Protein AF-A0A3N5XSD8-F1 (afdb_monomer)

pLDDT: mean 72.01, std 26.71, range [22.02, 98.44]

Nearest PDB structures (foldseek):
  6xzn-assembly2_B  TM=8.468E-01  e=3.684E-10  Arabidopsis thaliana
  3kci-assembly1_A  TM=8.465E-01  e=1.498E-09  Homo sapiens
  7q40-assembly1_A  TM=7.999E-01  e=1.772E-09  Homo sapiens
  4l1m-assembly2_B  TM=8.956E-01  e=7.191E-08  Homo sapiens
  4l1m-assembly3_C  TM=8.492E-01  e=3.468E-08  Homo sapiens

Radius of gyration: 21.9 Å; Cα contacts (8 Å, |Δi|>4): 484; chains: 1; bounding box: 54×58×69 Å

Secondary structure (DSSP, 8-state):
--------SS----EE-SS------S--------TT---EEEEE-TTS-EEEEE--TTSTT-SSS---EEEEEEPTT--SEEEEEEEEETTEEEEEEEETTS-EEEEEE-TTSTT-SS--S--TTSTTSEEEEEEEPTT--SEEEEEE-SSEEEEEETTS-EEEEEE-TTSTT-SSS--SEE-S---B--------S---------------PPPPPP---

Mean predicted aligned error: 14.09 Å

Structure (mmCIF, N/CA/C/O backbone):
data_AF-A0A3N5XSD8-F1
#
_entry.id   AF-A0A3N5XSD8-F1
#
loop_
_atom_site.group_PDB
_atom_site.id
_atom_site.type_symbol
_atom_site.label_atom_id
_atom_site.label_alt_id
_atom_site.label_comp_id
_atom_site.label_asym_id
_atom_site.label_entity_id
_atom_site.label_seq_id
_atom_site.pdbx_PDB_ins_code
_atom_site.Cartn_x
_atom_site.Cartn_y
_atom_site.Cartn_z
_atom_site.occupancy
_atom_site.B_iso_or_equiv
_atom_site.auth_seq_id
_atom_site.auth_comp_id
_atom_site.auth_asym_id
_atom_site.auth_atom_id
_atom_site.pdbx_PDB_model_num
ATOM 1 N N . MET A 1 1 ? -6.976 -17.976 -26.844 1.00 32.28 1 MET A N 1
ATOM 2 C CA . MET A 1 1 ? -7.550 -16.612 -26.861 1.00 32.28 1 MET A CA 1
ATOM 3 C C . MET A 1 1 ? -8.685 -16.577 -25.853 1.00 32.28 1 MET A C 1
ATOM 5 O O . MET A 1 1 ? -9.737 -17.135 -26.130 1.00 32.28 1 MET A O 1
ATOM 9 N N . ALA A 1 2 ? -8.460 -16.031 -24.659 1.00 29.33 2 ALA A N 1
ATOM 10 C CA . ALA A 1 2 ? -9.518 -15.914 -23.658 1.00 29.33 2 ALA A CA 1
ATOM 11 C C . ALA A 1 2 ? -10.215 -14.560 -23.841 1.00 29.33 2 ALA A C 1
ATOM 13 O O . ALA A 1 2 ? -9.616 -13.507 -23.631 1.00 29.33 2 ALA A O 1
ATOM 14 N N . ALA A 1 3 ? -11.456 -14.607 -24.321 1.00 26.12 3 ALA A N 1
ATOM 15 C CA . ALA A 1 3 ? -12.315 -13.448 -24.498 1.00 26.12 3 ALA A CA 1
ATOM 16 C C . ALA A 1 3 ? -12.951 -13.053 -23.157 1.00 26.12 3 ALA A C 1
ATOM 18 O O . ALA A 1 3 ? -13.527 -13.888 -22.461 1.00 26.12 3 ALA A O 1
ATOM 19 N N . TRP A 1 4 ? -12.875 -11.768 -22.820 1.00 25.36 4 TRP A N 1
ATOM 20 C CA . TRP A 1 4 ? -13.511 -11.182 -21.644 1.00 25.36 4 TRP A CA 1
ATOM 21 C C . TRP A 1 4 ? -14.977 -10.875 -21.970 1.00 25.36 4 TRP A C 1
ATOM 23 O O . TRP A 1 4 ? -15.256 -10.013 -22.803 1.00 25.36 4 TRP A O 1
ATOM 33 N N . LYS A 1 5 ? -15.926 -11.582 -21.342 1.00 22.02 5 LYS A N 1
ATOM 34 C CA . LYS A 1 5 ? -17.353 -11.230 -21.418 1.00 22.02 5 LYS A CA 1
ATOM 35 C C . LYS A 1 5 ? -17.721 -10.233 -20.310 1.00 22.02 5 LYS A C 1
ATOM 37 O O . LYS A 1 5 ? -17.272 -10.406 -19.177 1.00 22.02 5 LYS A O 1
ATOM 42 N N . PRO A 1 6 ? -18.554 -9.217 -20.599 1.00 23.80 6 PRO A N 1
ATOM 43 C CA . PRO A 1 6 ? -19.016 -8.276 -19.592 1.00 23.80 6 PRO A CA 1
ATOM 44 C C . PRO A 1 6 ? -20.119 -8.929 -18.754 1.00 23.80 6 PRO A C 1
ATOM 46 O O . PRO A 1 6 ? -21.115 -9.404 -19.296 1.00 23.80 6 PRO A O 1
ATOM 49 N N . VAL A 1 7 ? -19.957 -8.930 -17.431 1.00 26.33 7 VAL A N 1
ATOM 50 C CA . VAL A 1 7 ? -21.047 -9.240 -16.501 1.00 26.33 7 VAL A CA 1
ATOM 51 C C . VAL A 1 7 ? -21.569 -7.920 -15.955 1.00 26.33 7 VAL A C 1
ATOM 53 O O . VAL A 1 7 ? -20.908 -7.231 -15.180 1.00 26.33 7 VAL A O 1
ATOM 56 N N . THR A 1 8 ? -22.759 -7.551 -16.412 1.00 30.58 8 THR A N 1
ATOM 57 C CA . THR A 1 8 ? -23.601 -6.518 -15.819 1.00 30.58 8 THR A CA 1
ATOM 58 C C . THR A 1 8 ? -24.074 -7.006 -14.453 1.00 30.58 8 THR A C 1
ATOM 60 O O . THR A 1 8 ? -24.884 -7.926 -14.402 1.00 30.58 8 THR A O 1
ATOM 63 N N . HIS A 1 9 ? -23.506 -6.452 -13.381 1.00 23.53 9 HIS A N 1
ATOM 64 C CA . HIS A 1 9 ? -24.165 -5.901 -12.184 1.00 23.53 9 HIS A CA 1
ATOM 65 C C . HIS A 1 9 ? -23.083 -5.622 -11.119 1.00 23.53 9 HIS A C 1
ATOM 67 O O . HIS A 1 9 ? -22.353 -6.517 -10.711 1.00 23.53 9 HIS A O 1
ATOM 73 N N . GLY A 1 10 ? -22.961 -4.338 -10.760 1.00 29.48 10 GLY A N 1
ATOM 74 C CA . GLY A 1 10 ? -22.313 -3.765 -9.572 1.00 29.48 10 GLY A CA 1
ATOM 75 C C . GLY A 1 10 ? -21.035 -4.400 -9.015 1.00 29.48 10 GLY A C 1
ATOM 76 O O . GLY A 1 10 ? -21.128 -5.206 -8.101 1.00 29.48 10 GLY A O 1
ATOM 77 N N . THR A 1 11 ? -19.857 -3.959 -9.479 1.00 25.05 11 THR A N 1
ATOM 78 C CA . THR A 1 11 ? -18.698 -3.505 -8.659 1.00 25.05 11 THR A CA 1
ATOM 79 C C . THR A 1 11 ? -17.496 -3.240 -9.576 1.00 25.05 11 THR A C 1
ATOM 81 O O . THR A 1 11 ? -17.090 -4.096 -10.362 1.00 25.05 11 THR A O 1
ATOM 84 N N . GLU A 1 12 ? -16.992 -2.006 -9.537 1.00 27.92 12 GLU A N 1
ATOM 85 C CA . GLU A 1 12 ? -15.945 -1.467 -10.413 1.00 27.92 12 GLU A CA 1
ATOM 86 C C . GLU A 1 12 ? -14.552 -2.055 -10.129 1.00 27.92 12 GLU A C 1
ATOM 88 O O . GLU A 1 12 ? -14.200 -2.335 -8.985 1.00 27.92 12 GLU A O 1
ATOM 93 N N . LEU A 1 13 ? -13.733 -2.168 -11.181 1.00 26.08 13 LEU A N 1
ATOM 94 C CA . LEU A 1 13 ? -12.276 -2.273 -11.075 1.00 26.08 13 LEU A CA 1
ATOM 95 C C . LEU A 1 13 ? -11.755 -0.970 -10.447 1.00 26.08 13 LEU A C 1
ATOM 97 O O . LEU A 1 13 ? -11.859 0.084 -11.073 1.00 26.08 13 LEU A O 1
ATOM 101 N N . ARG A 1 14 ? -11.213 -1.021 -9.227 1.00 36.12 14 ARG A N 1
ATOM 102 C CA . ARG A 1 14 ? -10.538 0.129 -8.611 1.00 36.12 14 ARG A CA 1
ATOM 103 C C . ARG A 1 14 ? -9.054 0.066 -8.965 1.00 36.12 14 ARG A C 1
ATOM 105 O O . ARG A 1 14 ? -8.327 -0.754 -8.419 1.00 36.12 14 ARG A O 1
ATOM 112 N N . ALA A 1 15 ? -8.644 0.888 -9.927 1.00 33.25 15 ALA A N 1
ATOM 113 C CA . ALA A 1 15 ? -7.244 1.224 -10.151 1.00 33.25 15 ALA A CA 1
ATOM 114 C C . ALA A 1 15 ? -6.977 2.547 -9.428 1.00 33.25 15 ALA A C 1
ATOM 116 O O . ALA A 1 15 ? -7.666 3.533 -9.698 1.00 33.25 15 ALA A O 1
ATOM 117 N N . THR A 1 16 ? -6.022 2.569 -8.505 1.00 40.09 16 THR A N 1
ATOM 118 C CA . THR A 1 16 ? -5.543 3.805 -7.885 1.00 40.09 16 THR A CA 1
ATOM 119 C C . THR A 1 16 ? -4.253 4.230 -8.583 1.00 40.09 16 THR A C 1
ATOM 121 O O . THR A 1 16 ? -3.213 3.592 -8.469 1.00 40.09 16 THR A O 1
ATOM 124 N N . SER A 1 17 ? -4.340 5.304 -9.367 1.00 32.03 17 SER A N 1
ATOM 125 C CA . SER A 1 17 ? -3.226 6.217 -9.626 1.00 32.03 17 SER A CA 1
ATOM 126 C C . SER A 1 17 ? -3.818 7.613 -9.827 1.00 32.03 17 SER A C 1
ATOM 128 O O . SER A 1 17 ? -4.742 7.813 -10.624 1.00 32.03 17 SER A O 1
ATOM 130 N N . TRP A 1 18 ? -3.374 8.592 -9.036 1.00 32.06 18 TRP A N 1
ATOM 131 C CA . TRP A 1 18 ? -3.892 9.954 -9.144 1.00 32.06 18 TRP A CA 1
ATOM 132 C C . TRP A 1 18 ? -3.140 10.719 -10.237 1.00 32.06 18 TRP A C 1
ATOM 134 O O . TRP A 1 18 ? -2.099 11.319 -10.012 1.00 32.06 18 TRP A O 1
ATOM 144 N N . SER A 1 19 ? -3.687 10.693 -11.449 1.00 28.45 19 SER A N 1
ATOM 145 C CA . SER A 1 19 ? -3.818 11.863 -12.332 1.00 28.45 19 SER A CA 1
ATOM 146 C C . SER A 1 19 ? -4.767 11.515 -13.485 1.00 28.45 19 SER A C 1
ATOM 148 O O . SER A 1 19 ? -4.382 11.044 -14.547 1.00 28.45 19 SER A O 1
ATOM 150 N N . SER A 1 20 ? -6.061 11.744 -13.241 1.00 29.28 20 SER A N 1
ATOM 151 C CA . SER A 1 20 ? -7.142 11.831 -14.237 1.00 29.28 20 SER A CA 1
ATOM 152 C C . SER A 1 20 ? -7.225 10.725 -15.308 1.00 29.28 20 SER A C 1
ATOM 154 O O . SER A 1 20 ? -6.673 10.854 -16.398 1.00 29.28 20 SER A O 1
ATOM 156 N N . LEU A 1 21 ? -8.082 9.720 -15.099 1.00 27.27 21 LEU A N 1
ATOM 157 C CA . LEU A 1 21 ? -8.574 8.875 -16.194 1.00 27.27 21 LEU A CA 1
ATOM 158 C C . LEU A 1 21 ? -10.080 9.066 -16.391 1.00 27.27 21 LEU A C 1
ATOM 160 O O . LEU A 1 21 ? -10.927 8.445 -15.750 1.00 27.27 21 LEU A O 1
ATOM 164 N N . ARG A 1 22 ? -10.411 9.944 -17.348 1.00 29.58 22 ARG A N 1
ATOM 165 C CA . ARG A 1 22 ? -11.686 9.892 -18.070 1.00 29.58 22 ARG A CA 1
ATOM 166 C C . ARG A 1 22 ? -11.775 8.534 -18.769 1.00 29.58 22 ARG A C 1
ATOM 168 O O . ARG A 1 22 ? -10.843 8.127 -19.455 1.00 29.58 22 ARG A O 1
ATOM 175 N N . LYS A 1 23 ? -12.924 7.870 -18.609 1.00 33.44 23 LYS A N 1
ATOM 176 C CA . LYS A 1 23 ? -13.306 6.612 -19.267 1.00 33.44 23 LYS A CA 1
ATOM 177 C C . LYS A 1 23 ? -12.863 6.581 -20.735 1.00 33.44 23 LYS A C 1
ATOM 179 O O . LYS A 1 23 ? -13.442 7.285 -21.559 1.00 33.44 23 LYS A O 1
ATOM 184 N N . SER A 1 24 ? -11.950 5.684 -21.088 1.00 29.66 24 SER A N 1
ATOM 185 C CA . SER A 1 24 ? -11.837 5.198 -22.461 1.00 29.66 24 SER A CA 1
ATOM 186 C C . SER A 1 24 ? -11.747 3.673 -22.455 1.00 29.66 24 SER A C 1
ATOM 188 O O . SER A 1 24 ? -10.911 3.049 -21.808 1.00 29.66 24 SER A O 1
ATOM 190 N N . ARG A 1 25 ? -12.713 3.053 -23.138 1.00 37.91 25 ARG A N 1
ATOM 191 C CA . ARG A 1 25 ? -12.698 1.632 -23.479 1.00 37.91 25 ARG A CA 1
ATOM 192 C C . ARG A 1 25 ? -11.668 1.458 -24.592 1.00 37.91 25 ARG A C 1
ATOM 194 O O . ARG A 1 25 ? -11.935 1.837 -25.726 1.00 37.91 25 ARG A O 1
ATOM 201 N N . GLY A 1 26 ? -10.503 0.917 -24.268 1.00 33.22 26 GLY A N 1
ATOM 202 C CA . GLY A 1 26 ? -9.438 0.663 -25.235 1.00 33.22 26 GLY A CA 1
ATOM 203 C C . GLY A 1 26 ? -8.125 0.373 -24.523 1.00 33.22 26 GLY A C 1
ATOM 204 O O . GLY A 1 26 ? -7.908 0.852 -23.416 1.00 33.22 26 GLY A O 1
ATOM 205 N N . ARG A 1 27 ? -7.283 -0.462 -25.138 1.00 37.41 27 ARG A N 1
ATOM 206 C CA . ARG A 1 27 ? -5.947 -0.849 -24.658 1.00 37.41 27 ARG A CA 1
ATOM 207 C C . ARG A 1 27 ? -5.203 0.369 -24.090 1.00 37.41 27 ARG A C 1
ATOM 209 O O . ARG A 1 27 ? -5.027 1.351 -24.807 1.00 37.41 27 ARG A O 1
ATOM 216 N N . LEU A 1 28 ? -4.791 0.290 -22.821 1.00 41.81 28 LEU A N 1
ATOM 217 C CA . LEU A 1 28 ? -4.066 1.368 -22.144 1.00 41.81 28 LEU A CA 1
ATOM 218 C C . LEU A 1 28 ? -2.773 1.687 -22.923 1.00 41.81 28 LEU A C 1
ATOM 220 O O . LEU A 1 28 ? -2.053 0.749 -23.286 1.00 41.81 28 LEU A O 1
ATOM 224 N N . PRO A 1 29 ? -2.488 2.966 -23.232 1.00 32.50 29 PRO A N 1
ATOM 225 C CA . PRO A 1 29 ? -1.258 3.344 -23.917 1.00 32.50 29 PRO A CA 1
ATOM 226 C C . PRO A 1 29 ? -0.034 3.080 -23.023 1.00 32.50 29 PRO A C 1
ATOM 228 O O . PRO A 1 29 ? -0.159 3.084 -21.797 1.00 32.50 29 PRO A O 1
ATOM 231 N N . PRO A 1 30 ? 1.159 2.856 -23.605 1.00 38.56 30 PRO A N 1
ATOM 232 C CA . PRO A 1 30 ? 2.388 2.769 -22.827 1.00 38.56 30 PRO A CA 1
ATOM 233 C C . PRO A 1 30 ? 2.653 4.118 -22.146 1.00 38.56 30 PRO A C 1
ATOM 235 O O . PRO A 1 30 ? 2.880 5.126 -22.817 1.00 38.56 30 PRO A O 1
ATOM 238 N N . PHE A 1 31 ? 2.609 4.140 -20.815 1.00 48.97 31 PHE A N 1
ATOM 239 C CA . PHE A 1 31 ? 2.965 5.312 -20.021 1.00 48.97 31 PHE A CA 1
ATOM 240 C C . PHE A 1 31 ? 4.487 5.506 -20.064 1.00 48.97 31 PHE A C 1
ATOM 242 O O . PHE A 1 31 ? 5.243 4.647 -19.612 1.00 48.97 31 PHE A O 1
ATOM 249 N N . ARG A 1 32 ? 4.947 6.626 -20.635 1.00 38.66 32 ARG A N 1
ATOM 250 C CA . ARG A 1 32 ? 6.322 7.106 -20.448 1.00 38.66 32 ARG A CA 1
ATOM 251 C C . ARG A 1 32 ? 6.349 7.916 -19.155 1.00 38.66 32 ARG A C 1
ATOM 253 O O . ARG A 1 32 ? 5.693 8.949 -19.093 1.00 38.66 32 ARG A O 1
ATOM 260 N N . HIS A 1 33 ? 7.080 7.442 -18.151 1.00 48.62 33 HIS A N 1
ATOM 261 C CA . HIS A 1 33 ? 7.328 8.206 -16.931 1.00 48.62 33 HIS A CA 1
ATOM 262 C C . HIS A 1 33 ? 8.598 9.043 -17.048 1.00 48.62 33 HIS A C 1
ATOM 264 O O . HIS A 1 33 ? 9.596 8.578 -17.603 1.00 48.62 33 HIS A O 1
ATOM 270 N N . ASP A 1 34 ? 8.540 10.262 -16.505 1.00 41.25 34 ASP A N 1
ATOM 271 C CA . ASP A 1 34 ? 9.725 11.061 -16.209 1.00 41.25 34 ASP A CA 1
ATOM 272 C C . ASP A 1 34 ? 10.577 10.337 -15.151 1.00 41.25 34 ASP A C 1
ATOM 274 O O . ASP A 1 34 ? 10.030 9.814 -14.170 1.00 41.25 34 ASP A O 1
ATOM 278 N N . PRO A 1 35 ? 11.908 10.290 -15.320 1.00 37.72 35 PRO A N 1
ATOM 279 C CA . PRO A 1 35 ? 12.814 9.719 -14.335 1.00 37.72 35 PRO A CA 1
ATOM 280 C C . PRO A 1 35 ? 12.789 10.589 -13.070 1.00 37.72 35 PRO A C 1
ATOM 282 O O . PRO A 1 35 ? 13.449 11.619 -13.002 1.00 37.72 35 PRO A O 1
ATOM 285 N N . GLY A 1 36 ? 11.979 10.202 -12.083 1.00 48.53 36 GLY A N 1
ATOM 286 C CA . GLY A 1 36 ? 11.858 10.923 -10.811 1.00 48.53 36 GLY A CA 1
ATOM 287 C C . GLY A 1 36 ? 10.507 10.805 -10.105 1.00 48.53 36 GLY A C 1
ATOM 288 O O . GLY A 1 36 ? 10.394 11.249 -8.972 1.00 48.53 36 GLY A O 1
ATOM 289 N N . GLN A 1 37 ? 9.483 10.211 -10.724 1.00 59.31 37 GLN A N 1
ATOM 290 C CA . GLN A 1 37 ? 8.220 9.914 -10.039 1.00 59.31 37 GLN A CA 1
ATOM 291 C C . GLN A 1 37 ? 8.061 8.406 -9.861 1.00 59.31 37 GLN A C 1
ATOM 293 O O . GLN A 1 37 ? 8.100 7.664 -10.846 1.00 59.31 37 GLN A O 1
ATOM 298 N N . SER A 1 38 ? 7.845 7.945 -8.623 1.00 70.06 38 SER A N 1
ATOM 299 C CA . SER A 1 38 ? 7.333 6.593 -8.417 1.00 70.06 38 SER A CA 1
ATOM 300 C C . SER A 1 38 ? 5.903 6.527 -8.923 1.00 70.06 38 SER A C 1
ATOM 302 O O . SER A 1 38 ? 4.956 6.997 -8.295 1.00 70.06 38 SER A O 1
ATOM 304 N N . ALA A 1 39 ? 5.772 5.961 -10.110 1.00 84.12 39 ALA A N 1
ATOM 305 C CA . ALA A 1 39 ? 4.500 5.772 -10.751 1.00 84.12 39 ALA A CA 1
ATOM 306 C C . ALA A 1 39 ? 4.316 4.294 -11.062 1.00 84.12 39 ALA A C 1
ATOM 308 O O . ALA A 1 39 ? 4.805 3.741 -12.052 1.00 84.12 39 ALA A O 1
ATOM 309 N N . HIS A 1 40 ? 3.612 3.659 -10.143 1.00 91.12 40 HIS A N 1
ATOM 310 C CA . HIS A 1 40 ? 3.187 2.280 -10.210 1.00 91.12 40 HIS A CA 1
ATOM 311 C C . HIS A 1 40 ? 1.668 2.232 -10.087 1.00 91.12 40 HIS A C 1
ATOM 313 O O . HIS A 1 40 ? 1.008 3.219 -9.765 1.00 91.12 40 HIS A O 1
ATOM 319 N N . ASN A 1 41 ? 1.108 1.081 -10.414 1.00 93.88 41 ASN A N 1
ATOM 320 C CA . ASN A 1 41 ? -0.320 0.847 -10.398 1.00 93.88 41 ASN A CA 1
ATOM 321 C C . ASN A 1 41 ? -0.580 -0.468 -9.686 1.00 93.88 41 ASN A C 1
ATOM 323 O O . ASN A 1 41 ? 0.197 -1.416 -9.830 1.00 93.88 41 ASN A O 1
ATOM 327 N N . LEU A 1 42 ? -1.714 -0.528 -9.000 1.00 95.44 42 LEU A N 1
ATOM 328 C CA . LEU A 1 42 ? -2.240 -1.736 -8.388 1.00 95.44 42 LEU A CA 1
ATOM 329 C C . LEU A 1 42 ? -3.627 -2.047 -8.958 1.00 95.44 42 LEU A C 1
ATOM 331 O O . LEU A 1 42 ? -4.404 -1.149 -9.292 1.00 95.44 42 LEU A O 1
ATOM 335 N N . ALA A 1 43 ? -3.955 -3.332 -9.045 1.00 96.19 43 ALA A N 1
ATOM 336 C CA . ALA A 1 43 ? -5.301 -3.803 -9.333 1.00 96.19 43 ALA A CA 1
ATOM 337 C C . ALA A 1 43 ? -5.659 -4.989 -8.441 1.00 96.19 43 ALA A C 1
ATOM 339 O O . ALA A 1 43 ? -4.932 -5.982 -8.386 1.00 96.19 43 ALA A O 1
ATOM 340 N N . LEU A 1 44 ? -6.821 -4.902 -7.797 1.00 96.44 44 LEU A N 1
ATOM 341 C CA . LEU A 1 44 ? -7.376 -5.981 -6.995 1.00 96.44 44 LEU A CA 1
ATOM 342 C C . LEU A 1 44 ? -8.248 -6.890 -7.862 1.00 96.44 44 LEU A C 1
ATOM 344 O O . LEU A 1 44 ? -9.196 -6.443 -8.516 1.00 96.44 44 LEU A O 1
ATOM 348 N N . ARG A 1 45 ? -7.932 -8.182 -7.864 1.00 95.25 45 ARG A N 1
ATOM 349 C CA . ARG A 1 45 ? -8.734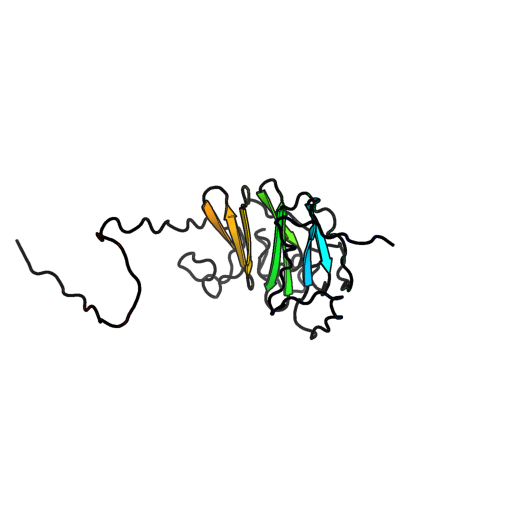 -9.215 -8.517 1.00 95.25 45 ARG A CA 1
ATOM 350 C C . ARG A 1 45 ? -9.837 -9.710 -7.584 1.00 95.25 45 ARG A C 1
ATOM 352 O O . ARG A 1 45 ? -9.717 -9.675 -6.365 1.00 95.25 45 ARG A O 1
ATOM 359 N N . ARG A 1 46 ? -10.908 -10.249 -8.176 1.00 93.38 46 ARG A N 1
ATOM 360 C CA . ARG A 1 46 ? -12.049 -10.820 -7.433 1.00 93.38 46 ARG A CA 1
ATOM 361 C C . ARG A 1 46 ? -11.694 -12.032 -6.573 1.00 93.38 46 ARG A C 1
ATOM 363 O O . ARG A 1 46 ? -12.437 -12.342 -5.657 1.00 93.38 46 ARG A O 1
ATOM 370 N N . ASP A 1 47 ? -10.603 -12.720 -6.889 1.00 94.38 47 ASP A N 1
ATOM 371 C CA . ASP A 1 47 ? -10.084 -13.851 -6.116 1.00 94.38 47 ASP A CA 1
ATOM 372 C C . ASP A 1 47 ? -9.149 -13.412 -4.975 1.00 94.38 47 ASP A C 1
ATOM 374 O O . ASP A 1 47 ? -8.441 -14.242 -4.415 1.00 94.38 47 ASP A O 1
ATOM 378 N N . GLY A 1 48 ? -9.123 -12.116 -4.639 1.00 95.25 48 GLY A N 1
ATOM 379 C CA . GLY A 1 48 ? -8.341 -11.581 -3.523 1.00 95.25 48 GLY A CA 1
ATOM 380 C C . GLY A 1 48 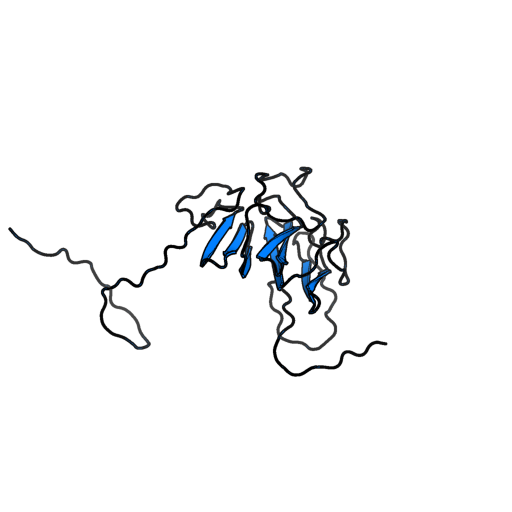? -6.845 -11.441 -3.810 1.00 95.25 48 GLY A C 1
ATOM 381 O O . GLY A 1 48 ? -6.071 -11.216 -2.884 1.00 95.25 48 GLY A O 1
ATOM 382 N N . ARG A 1 49 ? -6.418 -11.577 -5.071 1.00 97.88 49 ARG A N 1
ATOM 383 C CA . ARG A 1 49 ? -5.022 -11.379 -5.494 1.00 97.88 49 ARG A CA 1
ATOM 384 C C . ARG A 1 49 ? -4.776 -9.964 -5.996 1.00 97.88 49 ARG A C 1
ATOM 386 O O . ARG A 1 49 ? -5.654 -9.355 -6.610 1.00 97.88 49 ARG A O 1
ATOM 393 N N . VAL A 1 50 ? -3.553 -9.473 -5.817 1.00 97.94 50 VAL A N 1
ATOM 394 C CA . VAL A 1 50 ? -3.142 -8.135 -6.265 1.00 97.94 50 VAL A CA 1
ATOM 395 C C . VAL A 1 50 ? -2.209 -8.247 -7.461 1.00 97.94 50 VAL A C 1
ATOM 397 O O . VAL A 1 50 ? -1.258 -9.024 -7.450 1.00 97.94 50 VAL A O 1
ATOM 400 N N . MET A 1 51 ? -2.486 -7.456 -8.494 1.00 98.12 51 MET A N 1
ATOM 401 C CA . MET A 1 51 ? -1.601 -7.269 -9.639 1.00 98.12 51 MET A CA 1
ATOM 402 C C . MET A 1 51 ? -0.946 -5.891 -9.569 1.00 98.12 51 MET A C 1
ATOM 404 O O . MET A 1 51 ? -1.613 -4.923 -9.207 1.00 98.12 51 MET A O 1
ATOM 408 N N . SER A 1 52 ? 0.314 -5.788 -9.981 1.00 96.88 52 SER A N 1
ATOM 409 C CA . SER A 1 52 ? 1.096 -4.552 -9.971 1.00 96.88 52 SER A CA 1
ATOM 410 C C . SER A 1 52 ? 1.885 -4.364 -11.275 1.00 96.88 52 SER A C 1
ATOM 412 O O . SER A 1 52 ? 2.272 -5.334 -11.932 1.00 96.88 52 SER A O 1
ATOM 414 N N . TRP A 1 53 ? 2.061 -3.115 -11.716 1.00 96.50 53 TRP A N 1
ATOM 415 C CA . TRP A 1 53 ? 2.916 -2.751 -12.858 1.00 96.50 53 TRP A CA 1
ATOM 416 C C . TRP A 1 53 ? 3.324 -1.273 -12.810 1.00 96.50 53 TRP A C 1
ATOM 418 O O . TRP A 1 53 ? 2.662 -0.448 -12.183 1.00 96.50 53 TRP A O 1
ATOM 428 N N . GLY A 1 54 ? 4.383 -0.919 -13.530 1.00 94.75 54 GLY A N 1
ATOM 429 C CA . GLY A 1 54 ? 4.975 0.414 -13.591 1.00 94.75 54 GLY A CA 1
ATOM 430 C C . GLY A 1 54 ? 6.374 0.434 -12.984 1.00 94.75 54 GLY A C 1
ATOM 431 O O . GLY A 1 54 ? 7.112 -0.553 -13.083 1.00 94.75 54 GLY A O 1
ATOM 432 N N . ALA A 1 55 ? 6.733 1.577 -12.395 1.00 93.19 55 ALA A N 1
ATOM 433 C CA . ALA A 1 55 ? 7.979 1.763 -11.659 1.00 93.19 55 ALA A CA 1
ATOM 434 C C . ALA A 1 55 ? 8.133 0.706 -10.552 1.00 93.19 55 ALA A C 1
ATOM 436 O O . ALA A 1 55 ? 7.142 0.232 -10.003 1.00 93.19 55 ALA A O 1
ATOM 437 N N . ASN A 1 56 ? 9.375 0.297 -10.278 1.00 94.19 56 ASN A N 1
ATOM 438 C CA . ASN A 1 56 ? 9.688 -0.676 -9.228 1.00 94.19 56 ASN A CA 1
ATOM 439 C C . ASN A 1 56 ? 11.032 -0.389 -8.541 1.00 94.19 56 ASN A C 1
ATOM 441 O O . ASN A 1 56 ? 11.699 -1.298 -8.043 1.00 94.19 56 ASN A O 1
ATOM 445 N N . ASN A 1 57 ? 11.491 0.861 -8.580 1.00 91.50 57 ASN A N 1
ATOM 446 C CA . ASN A 1 57 ? 12.828 1.194 -8.096 1.00 91.50 57 ASN A CA 1
ATOM 447 C C . ASN A 1 57 ? 12.941 1.013 -6.582 1.00 91.50 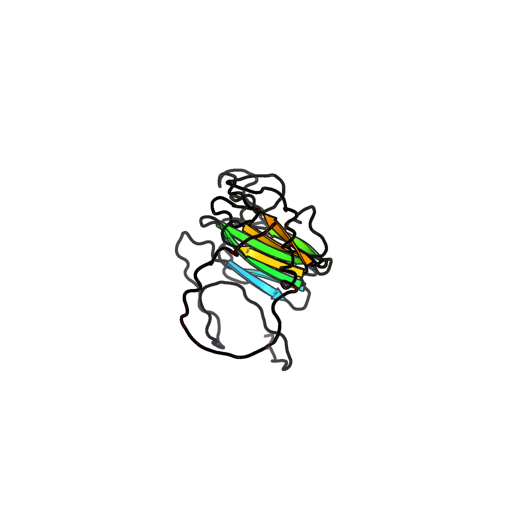57 ASN A C 1
ATOM 449 O O . ASN A 1 57 ? 14.039 0.760 -6.095 1.00 91.50 57 ASN A O 1
ATOM 453 N N . ASP A 1 58 ? 11.842 1.087 -5.838 1.00 91.94 58 ASP A N 1
ATOM 454 C CA . ASP A 1 58 ? 11.801 0.904 -4.391 1.00 91.94 58 ASP A CA 1
ATOM 455 C C . ASP A 1 58 ? 11.185 -0.438 -3.971 1.00 91.94 58 ASP A C 1
ATOM 457 O O . ASP A 1 58 ? 11.109 -0.733 -2.781 1.00 91.94 58 ASP A O 1
ATOM 461 N N . GLY A 1 59 ? 10.810 -1.283 -4.936 1.00 94.75 59 GLY A N 1
ATOM 462 C CA . GLY A 1 59 ? 10.097 -2.533 -4.681 1.00 94.75 59 GLY A CA 1
ATOM 463 C C . GLY A 1 59 ? 8.580 -2.364 -4.624 1.00 94.75 59 GLY A C 1
ATOM 464 O O . GLY A 1 59 ? 7.898 -3.273 -4.158 1.00 94.75 59 GLY A O 1
ATOM 465 N N . GLU A 1 60 ? 8.040 -1.235 -5.094 1.00 94.62 60 GLU A N 1
ATOM 466 C CA . GLU A 1 60 ? 6.610 -0.902 -5.055 1.00 94.62 60 GLU A CA 1
ATOM 467 C C . GLU A 1 60 ? 5.710 -1.893 -5.824 1.00 94.62 60 GLU A C 1
ATOM 469 O O . GLU A 1 60 ? 4.497 -1.907 -5.637 1.00 94.62 60 GLU A O 1
ATOM 474 N N . LEU A 1 61 ? 6.278 -2.794 -6.634 1.00 96.75 61 LEU A N 1
ATOM 475 C CA . LEU A 1 61 ? 5.517 -3.883 -7.253 1.00 96.75 61 LEU A CA 1
ATOM 476 C C . LEU A 1 61 ? 5.353 -5.114 -6.352 1.00 96.75 61 LEU A C 1
ATOM 478 O O . LEU A 1 61 ? 4.487 -5.936 -6.638 1.00 96.75 61 LEU A O 1
ATOM 482 N N . GLY A 1 62 ? 6.157 -5.280 -5.298 1.00 97.62 62 GLY A N 1
ATOM 483 C CA . GLY A 1 62 ? 6.020 -6.396 -4.351 1.00 97.62 62 GLY A CA 1
ATOM 484 C C . GLY A 1 62 ? 6.345 -7.775 -4.943 1.00 97.62 62 GLY A C 1
ATOM 485 O O . GLY A 1 62 ? 5.871 -8.798 -4.452 1.00 97.62 62 GLY A O 1
ATOM 486 N N . ILE A 1 63 ? 7.130 -7.815 -6.025 1.00 97.62 63 ILE A N 1
ATOM 487 C CA . ILE A 1 63 ? 7.456 -9.036 -6.786 1.00 97.62 63 ILE A CA 1
ATOM 488 C C . ILE A 1 63 ? 8.822 -9.643 -6.422 1.00 97.62 63 ILE A C 1
ATOM 490 O O . ILE A 1 63 ? 9.344 -10.486 -7.147 1.00 97.62 63 ILE A O 1
ATOM 494 N N . GLY A 1 64 ? 9.449 -9.192 -5.332 1.00 96.94 64 GLY A N 1
ATOM 495 C CA . GLY A 1 64 ? 10.754 -9.682 -4.870 1.00 96.94 64 GLY A CA 1
ATOM 496 C C . GLY A 1 64 ? 11.955 -9.167 -5.669 1.00 96.94 64 GLY A C 1
ATOM 497 O O . GLY A 1 64 ? 13.079 -9.614 -5.455 1.00 96.94 64 GLY A O 1
ATOM 498 N N . THR A 1 65 ? 11.744 -8.224 -6.588 1.00 95.06 65 THR A N 1
ATOM 499 C CA . THR A 1 65 ? 12.804 -7.595 -7.388 1.00 95.06 65 THR A CA 1
ATOM 500 C C . THR A 1 65 ? 12.587 -6.088 -7.464 1.00 95.06 65 THR A C 1
ATOM 502 O O . THR A 1 65 ? 11.539 -5.595 -7.051 1.00 95.06 65 THR A O 1
ATOM 505 N N . ARG A 1 66 ? 13.559 -5.364 -8.031 1.00 93.50 66 ARG A N 1
ATOM 506 C CA . ARG A 1 66 ? 13.480 -3.915 -8.296 1.00 93.50 66 ARG A CA 1
ATOM 507 C C . ARG A 1 66 ? 13.357 -3.590 -9.786 1.00 93.50 66 ARG A C 1
ATOM 509 O O . ARG A 1 66 ? 13.624 -2.476 -10.224 1.00 93.50 66 ARG A O 1
ATOM 516 N N . PHE A 1 67 ? 13.013 -4.588 -10.598 1.00 92.69 67 PHE A N 1
ATOM 517 C CA . PHE A 1 67 ? 12.869 -4.393 -12.034 1.00 92.69 67 PHE A CA 1
ATOM 518 C C . PHE A 1 67 ? 11.498 -3.809 -12.346 1.00 92.69 67 PHE A C 1
ATOM 520 O O . PHE A 1 67 ? 10.475 -4.384 -11.973 1.00 92.69 67 PHE A O 1
ATOM 527 N N . THR A 1 68 ? 11.494 -2.670 -13.035 1.00 92.06 68 THR A N 1
ATOM 528 C CA . THR A 1 68 ? 10.291 -2.048 -13.595 1.00 92.06 68 THR A CA 1
ATOM 529 C C . THR A 1 68 ? 9.544 -3.055 -14.466 1.00 92.06 68 THR A C 1
ATOM 531 O O . THR A 1 68 ? 10.124 -3.668 -15.366 1.00 92.06 68 THR A O 1
ATOM 534 N N . GLY A 1 69 ? 8.248 -3.211 -14.207 1.00 90.00 69 GLY A N 1
ATOM 535 C CA . GLY A 1 69 ? 7.383 -4.150 -14.913 1.00 90.00 69 GLY A CA 1
ATOM 536 C C . GLY A 1 69 ? 6.368 -3.410 -15.771 1.00 90.00 69 GLY A C 1
ATOM 537 O O . GLY A 1 69 ? 5.498 -2.732 -15.248 1.00 90.00 69 GLY A O 1
ATOM 538 N N . TRP A 1 70 ? 6.425 -3.553 -17.093 1.00 93.06 70 TRP A N 1
ATOM 539 C CA . TRP A 1 70 ? 5.488 -2.869 -18.006 1.00 93.06 70 TRP A CA 1
ATOM 540 C C . TRP A 1 70 ? 4.156 -3.603 -18.191 1.00 93.06 70 TRP A C 1
ATOM 542 O O . TRP A 1 70 ? 3.261 -3.128 -18.890 1.00 93.06 70 TRP A O 1
ATOM 552 N N . THR A 1 71 ? 4.031 -4.780 -17.588 1.00 92.38 71 THR A N 1
ATOM 553 C CA . THR A 1 71 ? 2.848 -5.634 -17.644 1.00 92.38 71 THR A CA 1
ATOM 554 C C . THR A 1 71 ? 2.459 -6.058 -16.235 1.00 92.38 71 THR A C 1
ATOM 556 O O . THR A 1 71 ? 3.364 -6.272 -15.428 1.00 92.38 71 THR A O 1
ATOM 559 N N . PRO A 1 72 ? 1.156 -6.236 -15.949 1.00 96.19 72 PRO A N 1
ATOM 560 C CA . PRO A 1 72 ? 0.697 -6.700 -14.645 1.00 96.19 72 PRO A CA 1
ATOM 561 C C . PRO A 1 72 ? 1.384 -8.001 -14.217 1.00 96.19 72 PRO A C 1
ATOM 563 O O . PRO A 1 72 ? 1.310 -9.003 -14.930 1.00 96.19 72 PRO A O 1
ATOM 566 N N . ALA A 1 73 ? 2.008 -7.979 -13.044 1.00 97.12 73 ALA A N 1
ATOM 567 C CA . ALA A 1 73 ? 2.569 -9.133 -12.352 1.00 97.12 73 ALA A CA 1
ATOM 568 C C . ALA A 1 73 ? 1.865 -9.307 -11.000 1.00 97.12 73 ALA A C 1
ATOM 570 O O . ALA A 1 73 ? 1.381 -8.338 -10.425 1.00 97.12 73 ALA A O 1
ATOM 571 N N . GLU A 1 74 ? 1.726 -10.543 -10.530 1.00 98.00 74 GLU A N 1
ATOM 572 C CA . GLU A 1 74 ? 1.078 -10.826 -9.244 1.00 98.00 74 GLU A CA 1
ATOM 573 C C . GLU A 1 74 ? 2.024 -10.452 -8.092 1.00 98.00 74 GLU A C 1
ATOM 575 O O . GLU A 1 74 ? 3.209 -10.782 -8.149 1.00 98.00 74 GLU A O 1
ATOM 580 N N . VAL A 1 75 ? 1.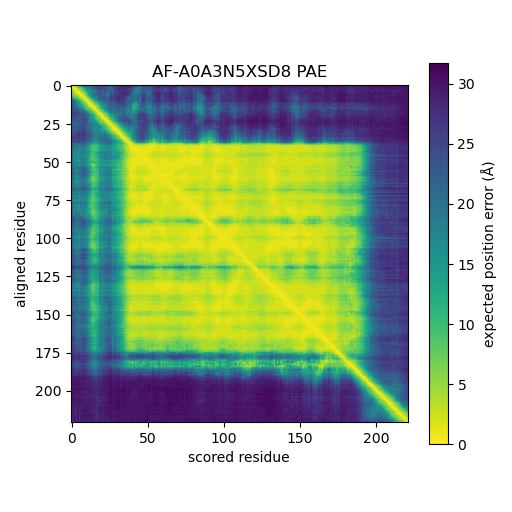511 -9.767 -7.065 1.00 98.44 75 VAL A N 1
ATOM 581 C CA . VAL A 1 75 ? 2.265 -9.461 -5.838 1.00 98.44 75 VAL A CA 1
ATOM 582 C C . VAL A 1 75 ? 2.568 -10.768 -5.110 1.00 98.44 75 VAL A C 1
ATOM 584 O O . VAL A 1 75 ? 1.673 -11.571 -4.843 1.00 98.44 75 VAL A O 1
ATOM 587 N N . THR A 1 76 ? 3.836 -10.994 -4.783 1.00 97.94 76 THR A N 1
ATOM 588 C CA . THR A 1 76 ? 4.287 -12.281 -4.253 1.00 97.94 76 THR A CA 1
ATOM 589 C C . THR A 1 76 ? 3.834 -12.473 -2.808 1.00 97.94 76 THR A C 1
ATOM 591 O O . THR A 1 76 ? 4.121 -11.647 -1.944 1.00 97.94 76 THR A O 1
ATOM 594 N N . GLY A 1 77 ? 3.188 -13.610 -2.531 1.00 96.50 77 GLY A N 1
ATOM 595 C CA . GLY A 1 77 ? 2.856 -14.038 -1.168 1.00 96.50 77 GLY A CA 1
ATOM 596 C C . GLY A 1 77 ? 1.713 -13.264 -0.506 1.00 96.50 77 GLY A C 1
ATOM 597 O O . GLY A 1 77 ? 1.562 -13.359 0.708 1.00 96.50 77 GLY A O 1
ATOM 598 N N . LEU A 1 78 ? 0.923 -12.513 -1.281 1.00 97.69 78 LEU A N 1
ATOM 599 C CA . LEU A 1 78 ? -0.208 -11.736 -0.784 1.00 97.69 78 LEU A CA 1
ATOM 600 C C . LEU A 1 78 ? -1.524 -12.228 -1.400 1.00 97.69 78 LEU A C 1
ATOM 602 O O . LEU A 1 78 ? -1.703 -12.219 -2.618 1.00 97.69 78 LEU A O 1
ATOM 606 N N . ASP A 1 79 ? -2.459 -12.626 -0.544 1.00 96.88 79 ASP A N 1
ATOM 607 C CA . ASP A 1 79 ? -3.777 -13.131 -0.919 1.00 96.88 79 ASP A CA 1
ATOM 608 C C . ASP A 1 79 ? -4.868 -12.634 0.044 1.00 96.88 79 ASP A C 1
ATOM 610 O O . ASP A 1 79 ? -4.582 -11.938 1.025 1.00 96.88 79 ASP A O 1
ATOM 614 N N . HIS A 1 80 ? -6.124 -12.986 -0.255 1.00 97.81 80 HIS A N 1
ATOM 615 C CA . HIS A 1 80 ? -7.300 -12.608 0.538 1.00 97.81 80 HIS A CA 1
ATOM 616 C C . HIS A 1 80 ? -7.425 -11.086 0.734 1.00 97.81 80 HIS A C 1
ATOM 618 O O . HIS A 1 80 ? -7.911 -10.599 1.751 1.00 97.81 80 HIS A O 1
ATOM 624 N N . VAL A 1 81 ? -6.970 -10.310 -0.252 1.00 98.31 81 VAL A N 1
ATOM 625 C CA . VAL A 1 81 ? -6.999 -8.847 -0.212 1.00 98.31 81 VAL A CA 1
ATOM 626 C C . VAL A 1 81 ? -8.401 -8.326 -0.519 1.00 98.31 81 VAL A C 1
ATOM 628 O O . VAL A 1 81 ? -9.059 -8.777 -1.455 1.00 98.31 81 VAL A O 1
ATOM 631 N N . VAL A 1 82 ? -8.840 -7.331 0.252 1.00 97.12 82 VAL A N 1
ATOM 632 C CA . VAL A 1 82 ? -10.152 -6.673 0.112 1.00 97.12 82 VAL A CA 1
ATOM 633 C C . VAL A 1 82 ? -10.048 -5.189 -0.229 1.00 97.12 82 VAL A C 1
ATOM 635 O O . VAL A 1 82 ? -10.994 -4.616 -0.770 1.00 97.12 82 VAL A O 1
ATOM 638 N N . ALA A 1 83 ? -8.899 -4.564 0.029 1.00 96.50 83 ALA A N 1
ATOM 639 C CA . ALA A 1 83 ? -8.619 -3.191 -0.370 1.00 96.50 83 ALA A CA 1
ATOM 640 C C . ALA A 1 83 ? -7.140 -3.022 -0.717 1.00 96.50 83 ALA A C 1
ATOM 642 O O . ALA A 1 83 ? -6.288 -3.720 -0.173 1.00 96.50 83 ALA A O 1
ATOM 643 N N . ILE A 1 84 ? -6.852 -2.080 -1.609 1.00 97.62 84 ILE A N 1
ATOM 644 C CA . ILE A 1 84 ? -5.504 -1.708 -2.036 1.00 97.62 84 ILE A CA 1
ATOM 645 C C . ILE A 1 84 ? -5.393 -0.191 -2.079 1.00 97.62 84 ILE A C 1
ATOM 647 O O . ILE A 1 84 ? -6.389 0.486 -2.346 1.00 97.62 84 ILE A O 1
ATOM 651 N N . ASP A 1 85 ? -4.187 0.317 -1.867 1.00 96.38 85 ASP A N 1
ATOM 652 C CA . ASP A 1 85 ? -3.855 1.706 -2.136 1.00 96.38 85 ASP A CA 1
ATOM 653 C C . ASP A 1 85 ? -2.384 1.863 -2.539 1.00 96.38 85 ASP A C 1
ATOM 655 O O . ASP A 1 85 ? -1.549 1.010 -2.232 1.00 96.38 85 ASP A O 1
ATOM 659 N N . ALA A 1 86 ? -2.078 2.944 -3.247 1.00 91.62 86 ALA A N 1
ATOM 660 C CA . ALA A 1 86 ? -0.737 3.281 -3.706 1.00 91.62 86 ALA A CA 1
ATOM 661 C C . ALA A 1 86 ? -0.438 4.737 -3.346 1.00 91.62 86 ALA A C 1
ATOM 663 O O . ALA A 1 86 ? -1.230 5.629 -3.642 1.00 91.62 86 ALA A O 1
ATOM 664 N N . GLY A 1 87 ? 0.716 4.964 -2.729 1.00 88.88 87 GLY A N 1
ATOM 665 C CA . GLY A 1 87 ? 1.167 6.274 -2.283 1.00 88.88 87 GLY A CA 1
ATOM 666 C C . GLY A 1 87 ? 2.600 6.566 -2.704 1.00 88.88 87 GLY A C 1
ATOM 667 O O . GLY A 1 87 ? 3.282 5.757 -3.344 1.00 88.88 87 GLY A O 1
ATOM 668 N N . SER A 1 88 ? 3.066 7.749 -2.325 1.00 86.31 88 SER A N 1
ATOM 669 C CA . SER A 1 88 ? 4.426 8.198 -2.597 1.00 86.31 88 SER A CA 1
ATOM 670 C C . SER A 1 88 ? 4.999 8.990 -1.426 1.00 86.31 88 SER A C 1
ATOM 672 O O . SER A 1 88 ? 4.270 9.520 -0.593 1.00 86.31 88 SER A O 1
ATOM 674 N N . ALA A 1 89 ? 6.323 9.059 -1.345 1.00 79.88 89 ALA A N 1
ATOM 675 C CA . ALA A 1 89 ? 7.034 9.848 -0.350 1.00 79.88 89 ALA A CA 1
ATOM 676 C C . ALA A 1 89 ? 8.366 10.328 -0.931 1.00 79.88 89 ALA A C 1
ATOM 678 O O . ALA A 1 89 ? 9.226 9.508 -1.236 1.00 79.88 89 ALA A O 1
ATOM 679 N N . ALA A 1 90 ? 8.538 11.643 -1.111 1.00 77.50 90 ALA A N 1
ATOM 680 C CA . ALA A 1 90 ? 9.784 12.240 -1.609 1.00 77.50 90 ALA A CA 1
ATOM 681 C C . ALA A 1 90 ? 10.361 11.525 -2.856 1.00 77.50 90 ALA A C 1
ATOM 683 O O . ALA A 1 90 ? 11.508 11.095 -2.851 1.00 77.50 90 ALA A O 1
ATOM 684 N N . ALA A 1 91 ? 9.547 11.381 -3.911 1.00 81.38 91 ALA A N 1
ATOM 685 C CA . ALA A 1 91 ? 9.840 10.640 -5.154 1.00 81.38 91 ALA A CA 1
ATOM 686 C C . ALA A 1 91 ? 9.868 9.101 -5.058 1.00 81.38 91 ALA A C 1
ATOM 688 O O . ALA A 1 91 ? 9.911 8.434 -6.095 1.00 81.38 91 ALA A O 1
ATOM 689 N N . HIS A 1 92 ? 9.757 8.530 -3.861 1.00 87.00 92 HIS A N 1
ATOM 690 C CA . HIS A 1 92 ? 9.686 7.089 -3.654 1.00 87.00 92 HIS A CA 1
ATOM 691 C C . HIS A 1 92 ? 8.253 6.560 -3.642 1.00 87.00 92 HIS A C 1
ATOM 693 O O . HIS A 1 92 ? 7.317 7.294 -3.330 1.00 87.00 92 HIS A O 1
ATOM 699 N N . GLY A 1 93 ? 8.083 5.282 -3.977 1.00 90.31 93 GLY A N 1
ATOM 700 C CA . GLY A 1 93 ? 6.777 4.619 -4.039 1.00 90.31 93 GLY A CA 1
ATOM 701 C C . GLY A 1 93 ? 6.507 3.711 -2.866 1.00 90.31 93 GLY A C 1
ATOM 702 O O . GLY A 1 93 ? 7.400 2.989 -2.430 1.00 90.31 93 GLY A O 1
ATOM 703 N N . VAL A 1 94 ? 5.259 3.675 -2.418 1.00 93.62 94 VAL A N 1
ATOM 704 C CA . VAL A 1 94 ? 4.778 2.693 -1.448 1.00 93.62 94 VAL A CA 1
ATOM 705 C C . VAL A 1 94 ? 3.430 2.156 -1.897 1.00 93.62 94 VAL A C 1
ATOM 707 O O . VAL A 1 94 ? 2.596 2.873 -2.442 1.00 93.62 94 VAL A O 1
ATOM 710 N N . SER A 1 95 ? 3.217 0.876 -1.661 1.00 96.31 95 SER A N 1
ATOM 711 C CA . SER A 1 95 ? 1.965 0.189 -1.918 1.00 96.31 95 SER A CA 1
ATOM 712 C C . SER A 1 95 ? 1.441 -0.416 -0.631 1.00 96.31 95 SER A C 1
ATOM 714 O O . SER A 1 95 ? 2.210 -0.753 0.273 1.00 96.31 95 SER A O 1
ATOM 716 N N . GLY A 1 96 ? 0.127 -0.586 -0.566 1.00 97.06 96 GLY A N 1
ATOM 717 C CA . GLY A 1 96 ? -0.513 -1.168 0.592 1.00 97.06 96 GLY A CA 1
ATOM 718 C C . GLY A 1 96 ? -1.793 -1.910 0.276 1.00 97.06 96 GLY A C 1
ATOM 719 O O . GLY A 1 96 ? -2.438 -1.705 -0.754 1.00 97.06 96 GLY A O 1
ATOM 720 N N . ALA A 1 97 ? -2.154 -2.795 1.195 1.00 98.12 97 ALA A N 1
ATOM 721 C CA . ALA A 1 97 ? -3.339 -3.621 1.103 1.00 98.12 97 ALA A CA 1
ATOM 722 C C . ALA A 1 97 ? -3.955 -3.883 2.478 1.00 98.12 97 ALA A C 1
ATOM 724 O O . ALA A 1 97 ? -3.265 -3.889 3.498 1.00 98.12 97 ALA A O 1
ATOM 725 N N . ILE A 1 98 ? -5.259 -4.156 2.475 1.00 98.25 98 ILE A N 1
ATOM 726 C CA . ILE A 1 98 ? -5.989 -4.741 3.601 1.00 98.25 98 ILE A CA 1
ATOM 727 C C . ILE A 1 98 ? -6.372 -6.167 3.219 1.00 98.25 98 ILE A C 1
ATOM 729 O O . ILE A 1 98 ? -6.975 -6.370 2.160 1.00 98.25 98 ILE A O 1
ATOM 733 N N . ARG A 1 99 ? -6.057 -7.139 4.077 1.00 98.25 99 ARG A N 1
ATOM 734 C CA . ARG A 1 99 ? -6.589 -8.508 3.972 1.00 98.25 99 ARG A CA 1
ATOM 735 C C . ARG A 1 99 ? -7.959 -8.607 4.643 1.00 98.25 99 ARG A C 1
ATOM 737 O O . ARG A 1 99 ? -8.271 -7.814 5.525 1.00 98.25 99 ARG A O 1
ATOM 744 N N . ASP A 1 100 ? -8.778 -9.565 4.231 1.00 96.69 100 ASP A N 1
ATOM 745 C CA . ASP A 1 100 ? -10.134 -9.797 4.754 1.00 96.69 100 ASP A CA 1
ATOM 746 C C . ASP A 1 100 ? -10.201 -9.996 6.281 1.00 96.69 100 ASP A C 1
ATOM 748 O O . ASP A 1 100 ? -11.177 -9.605 6.916 1.00 96.69 100 ASP A O 1
ATOM 752 N N . GLU A 1 101 ? -9.132 -10.515 6.877 1.00 96.81 101 GLU A N 1
ATOM 753 C CA . GLU A 1 101 ? -8.897 -10.626 8.322 1.00 96.81 101 GLU A CA 1
ATOM 754 C C . GLU A 1 101 ? -8.630 -9.278 9.033 1.00 96.81 101 GLU A C 1
ATOM 756 O O . GLU A 1 101 ? -8.418 -9.239 10.245 1.00 96.81 101 GLU A O 1
ATOM 761 N N . GLY A 1 102 ? -8.614 -8.160 8.302 1.00 96.31 102 GLY A N 1
ATOM 762 C CA . GLY A 1 102 ? -8.422 -6.814 8.844 1.00 96.31 102 GLY A CA 1
ATOM 763 C C . GLY A 1 102 ? -6.967 -6.450 9.154 1.00 96.31 102 GLY A C 1
ATOM 764 O O . GLY A 1 102 ? -6.733 -5.508 9.915 1.00 96.31 102 GLY A O 1
ATOM 765 N N . THR A 1 103 ? -5.988 -7.169 8.595 1.00 97.62 103 THR A N 1
ATOM 766 C CA . THR A 1 103 ? -4.558 -6.824 8.691 1.00 97.62 103 THR A CA 1
ATOM 767 C C . THR A 1 103 ? -4.134 -5.892 7.555 1.00 97.62 103 THR A C 1
ATOM 769 O O . THR A 1 103 ? -4.636 -5.988 6.433 1.00 97.62 103 THR A O 1
ATOM 772 N N . VAL A 1 104 ? -3.191 -4.988 7.841 1.00 97.75 104 VAL A N 1
ATOM 773 C CA . VAL A 1 104 ? -2.599 -4.073 6.850 1.00 97.75 104 VAL A CA 1
ATOM 774 C C . VAL A 1 104 ? -1.231 -4.586 6.429 1.00 97.75 104 VAL A C 1
ATOM 776 O O . VAL A 1 104 ? -0.426 -4.987 7.268 1.00 97.75 104 VAL A O 1
ATOM 779 N N . TRP A 1 105 ? -0.970 -4.545 5.128 1.00 98.06 105 TRP A N 1
ATOM 780 C CA . TRP A 1 105 ? 0.282 -4.969 4.513 1.00 98.06 105 TRP A CA 1
ATOM 781 C C . TRP A 1 105 ? 0.849 -3.843 3.666 1.00 98.06 105 TRP A C 1
ATOM 783 O O . TRP A 1 105 ? 0.089 -3.185 2.960 1.00 98.06 105 TRP A O 1
ATOM 793 N N . LEU A 1 106 ? 2.165 -3.640 3.724 1.00 96.88 106 LEU A N 1
ATOM 794 C CA . LEU A 1 106 ? 2.877 -2.602 2.977 1.00 96.88 106 LEU A CA 1
ATOM 795 C C . LEU A 1 106 ? 4.088 -3.187 2.243 1.00 96.88 106 LEU A C 1
ATOM 797 O O . LEU A 1 106 ? 4.664 -4.185 2.676 1.00 96.88 106 LEU A O 1
ATOM 801 N N . TRP A 1 107 ? 4.461 -2.579 1.120 1.00 97.12 107 TRP A N 1
ATOM 802 C CA . TRP A 1 107 ? 5.702 -2.849 0.385 1.00 97.12 107 TRP A CA 1
ATOM 803 C C . TRP A 1 107 ? 6.143 -1.613 -0.407 1.00 97.12 107 TRP A C 1
ATOM 805 O O . TRP A 1 107 ? 5.376 -0.669 -0.588 1.00 97.12 107 TRP A O 1
ATOM 815 N N . GLY A 1 108 ? 7.394 -1.600 -0.863 1.00 95.06 108 GLY A N 1
ATOM 816 C CA . GLY A 1 108 ? 8.037 -0.423 -1.440 1.00 95.06 108 GLY A CA 1
ATOM 817 C C . GLY A 1 108 ? 8.899 0.324 -0.422 1.00 95.06 108 GLY A C 1
ATOM 818 O O . GLY A 1 108 ? 9.554 -0.286 0.423 1.00 95.06 108 GLY A O 1
ATOM 819 N N . SER A 1 109 ? 8.922 1.648 -0.521 1.00 92.25 109 SER A N 1
ATOM 820 C CA . SER A 1 109 ? 9.818 2.527 0.228 1.00 92.25 109 SER A CA 1
ATOM 821 C C . SER A 1 109 ? 9.385 2.782 1.670 1.00 92.25 109 SER A C 1
ATOM 823 O O . SER A 1 109 ? 8.229 3.096 1.943 1.00 92.25 109 SER A O 1
ATOM 825 N N . ASN A 1 110 ? 10.354 2.735 2.582 1.00 90.38 110 ASN A N 1
ATOM 826 C CA . ASN A 1 110 ? 10.230 3.053 4.002 1.00 90.38 110 ASN A CA 1
ATOM 827 C C . ASN A 1 110 ? 11.027 4.312 4.411 1.00 90.38 110 ASN A C 1
ATOM 829 O O . ASN A 1 110 ? 11.223 4.569 5.596 1.00 90.38 110 ASN A O 1
ATOM 833 N N . VAL A 1 111 ? 11.483 5.135 3.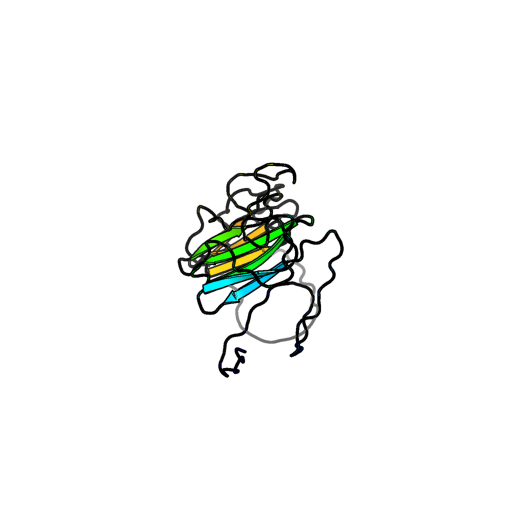458 1.00 87.38 111 VAL A N 1
ATOM 834 C CA . VAL A 1 111 ? 12.289 6.342 3.763 1.00 87.38 111 VAL A CA 1
ATOM 835 C C . VAL A 1 111 ? 11.588 7.325 4.714 1.00 87.38 111 VAL A C 1
ATOM 837 O O . VAL A 1 111 ? 12.252 8.020 5.477 1.00 87.38 111 VAL A O 1
ATOM 840 N N . SER A 1 112 ? 10.250 7.346 4.727 1.00 83.31 112 SER A N 1
ATOM 841 C CA . SER A 1 112 ? 9.428 8.207 5.595 1.00 83.31 112 SER A CA 1
ATOM 842 C C . SER A 1 112 ? 8.801 7.479 6.792 1.00 83.31 112 SER A C 1
ATOM 844 O O . SER A 1 112 ? 7.774 7.925 7.299 1.00 83.31 112 SER A O 1
ATOM 846 N N . ALA A 1 113 ? 9.382 6.355 7.230 1.00 85.81 113 ALA A N 1
ATOM 847 C CA . ALA A 1 113 ? 8.883 5.545 8.353 1.00 85.81 113 ALA A CA 1
ATOM 848 C C . ALA A 1 113 ? 7.426 5.058 8.175 1.00 85.81 113 ALA A C 1
ATOM 850 O O . ALA A 1 113 ? 6.681 4.841 9.135 1.00 85.81 113 ALA A O 1
ATOM 851 N N . MET A 1 114 ? 6.993 4.882 6.922 1.00 87.06 114 MET A N 1
ATOM 852 C CA . MET A 1 114 ? 5.617 4.512 6.581 1.00 87.06 114 MET A CA 1
ATOM 853 C C . MET A 1 114 ? 5.279 3.061 6.938 1.00 87.06 114 MET A C 1
ATOM 855 O O . MET A 1 114 ? 4.112 2.693 6.881 1.00 87.06 114 MET A O 1
ATOM 859 N N . PHE A 1 115 ? 6.245 2.231 7.341 1.00 89.38 115 PHE A N 1
ATOM 860 C CA . PHE A 1 115 ? 5.988 0.833 7.710 1.00 89.38 115 PHE A CA 1
ATOM 861 C C . PHE A 1 115 ? 5.560 0.655 9.169 1.00 89.38 115 PHE A C 1
ATOM 863 O O . PHE A 1 115 ? 5.129 -0.435 9.549 1.00 89.38 115 PHE A O 1
ATOM 870 N N . GLY A 1 116 ? 5.635 1.708 9.992 1.00 83.06 116 GLY A N 1
ATOM 871 C CA . GLY A 1 116 ? 5.130 1.666 11.368 1.00 83.06 116 GLY A CA 1
ATOM 872 C C . GLY A 1 116 ? 5.880 0.674 12.271 1.00 83.06 116 GLY A C 1
ATOM 873 O O . GLY A 1 116 ? 5.353 0.227 13.291 1.00 83.06 116 GLY A O 1
ATOM 874 N N . ASN A 1 117 ? 7.087 0.272 11.872 1.00 81.56 117 ASN A N 1
ATOM 875 C CA . ASN A 1 117 ? 7.885 -0.774 12.503 1.00 81.56 117 ASN A CA 1
ATOM 876 C C . ASN A 1 117 ? 8.911 -0.230 13.514 1.00 81.56 117 ASN A C 1
ATOM 878 O O . ASN A 1 117 ? 9.653 -1.020 14.095 1.00 81.56 117 ASN A O 1
ATOM 882 N N . GLY A 1 118 ? 8.923 1.082 13.771 1.00 81.81 118 GLY A N 1
ATOM 883 C CA . GLY A 1 118 ? 9.944 1.738 14.591 1.00 81.81 118 GLY A CA 1
ATOM 884 C C . GLY A 1 118 ? 11.280 1.933 13.871 1.00 81.81 118 GLY A C 1
ATOM 885 O O . GLY A 1 118 ? 12.299 2.071 14.540 1.00 81.81 118 GLY A O 1
ATOM 886 N N . GLU A 1 119 ? 11.289 1.871 12.537 1.00 78.56 119 GLU A N 1
ATOM 887 C CA . GLU A 1 119 ? 12.455 2.194 11.721 1.00 78.56 119 GLU A CA 1
ATOM 888 C C . GLU A 1 119 ? 12.195 3.475 10.925 1.00 78.56 119 GLU A C 1
ATOM 890 O O . GLU A 1 119 ? 11.185 3.602 10.227 1.00 78.56 119 GLU A O 1
ATOM 895 N N . GLY A 1 120 ? 13.153 4.395 10.986 1.00 77.75 120 GLY A N 1
ATOM 896 C CA . GLY A 1 120 ? 13.211 5.576 10.137 1.00 77.75 120 GLY A CA 1
ATOM 897 C C . GLY A 1 120 ? 12.878 6.898 10.831 1.00 77.75 120 GLY A C 1
ATOM 898 O O . GLY A 1 120 ? 12.584 6.900 12.017 1.00 77.75 120 GLY A O 1
ATOM 899 N N . PRO A 1 121 ? 12.957 8.033 10.111 1.00 79.31 121 PRO A N 1
ATOM 900 C CA . PRO A 1 121 ? 13.232 8.138 8.673 1.00 79.31 121 PRO A CA 1
ATOM 901 C C . PRO A 1 121 ? 14.610 7.583 8.291 1.00 79.31 121 PRO A C 1
ATOM 903 O O . PRO A 1 121 ? 15.556 7.657 9.073 1.00 79.31 121 PRO A O 1
ATOM 906 N N . LEU A 1 122 ? 14.706 6.998 7.097 1.00 84.69 122 LEU A N 1
ATOM 907 C CA . LEU A 1 122 ? 15.910 6.326 6.598 1.00 84.69 122 LEU A CA 1
ATOM 908 C C . LEU A 1 122 ? 16.438 7.021 5.342 1.00 84.69 122 LEU A C 1
ATOM 910 O O . LEU A 1 122 ? 15.667 7.554 4.541 1.00 84.69 122 LEU A O 1
ATOM 914 N N . SER A 1 123 ? 17.752 6.968 5.141 1.00 86.94 123 SER A N 1
ATOM 915 C CA . SER A 1 123 ? 18.360 7.282 3.850 1.00 86.94 123 SER A CA 1
ATOM 916 C C . SER A 1 123 ? 17.939 6.241 2.813 1.00 86.94 123 SER A C 1
ATOM 918 O O . SER A 1 123 ? 17.771 5.065 3.128 1.00 86.94 123 SER A O 1
ATOM 920 N N . ALA A 1 124 ? 17.830 6.635 1.543 1.00 85.00 124 ALA A N 1
ATOM 921 C CA . ALA A 1 124 ? 17.483 5.718 0.454 1.00 85.00 124 ALA A CA 1
ATOM 922 C C . ALA A 1 124 ? 18.506 4.578 0.251 1.00 85.00 124 ALA A C 1
ATOM 924 O O . ALA A 1 124 ? 18.194 3.591 -0.424 1.00 85.00 124 ALA A O 1
ATOM 925 N N . ASP A 1 125 ? 19.708 4.712 0.814 1.00 86.25 125 ASP A N 1
ATOM 926 C CA . ASP A 1 125 ? 20.771 3.704 0.776 1.00 86.25 125 ASP A CA 1
ATOM 927 C C . ASP A 1 125 ? 20.760 2.765 1.994 1.00 86.25 125 ASP A C 1
ATOM 929 O O . ASP A 1 125 ? 21.496 1.776 2.010 1.00 86.25 125 ASP A O 1
ATOM 933 N N . ASP A 1 126 ? 19.913 3.026 2.996 1.00 89.56 126 ASP A N 1
ATOM 934 C CA . ASP A 1 126 ? 19.823 2.173 4.177 1.00 89.56 126 ASP A CA 1
ATOM 935 C C . ASP A 1 126 ? 19.189 0.814 3.830 1.00 89.56 126 ASP A C 1
ATOM 937 O O . ASP A 1 126 ? 18.222 0.737 3.063 1.00 89.56 126 ASP A O 1
ATOM 941 N N . PRO A 1 127 ? 19.665 -0.290 4.434 1.00 84.06 127 PRO A N 1
ATOM 942 C CA . PRO A 1 127 ? 19.164 -1.631 4.134 1.00 84.06 127 PRO A CA 1
ATOM 943 C C . PRO A 1 127 ? 17.685 -1.832 4.508 1.00 84.06 127 PRO A C 1
ATOM 945 O O . PRO A 1 127 ? 17.029 -2.691 3.924 1.00 84.06 127 PRO A O 1
ATOM 948 N N . GLY A 1 128 ? 17.153 -1.041 5.447 1.00 85.75 128 GLY A N 1
ATOM 949 C CA . GLY A 1 128 ? 15.738 -1.048 5.851 1.00 85.75 128 GLY A CA 1
ATOM 950 C C . GLY A 1 128 ? 14.850 -0.072 5.071 1.00 85.75 128 GLY A C 1
ATOM 951 O O . GLY A 1 128 ? 13.655 0.025 5.338 1.00 85.75 128 GLY A O 1
ATOM 952 N N . ALA A 1 129 ? 15.405 0.672 4.108 1.00 89.75 129 ALA A N 1
ATOM 953 C CA . ALA A 1 129 ? 14.666 1.716 3.400 1.00 89.75 129 ALA A CA 1
ATOM 954 C C . ALA A 1 129 ? 13.648 1.173 2.389 1.00 89.75 129 ALA A C 1
ATOM 956 O O . ALA A 1 129 ? 12.894 1.959 1.820 1.00 89.75 129 ALA A O 1
ATOM 957 N N . ARG A 1 130 ? 13.643 -0.137 2.103 1.00 92.06 130 ARG A N 1
ATOM 958 C CA . ARG A 1 130 ? 12.820 -0.746 1.048 1.00 92.06 130 ARG A CA 1
ATOM 959 C C . ARG A 1 130 ? 12.412 -2.175 1.380 1.00 92.06 130 ARG A C 1
ATOM 961 O O . ARG A 1 130 ? 13.236 -2.971 1.824 1.00 92.06 130 ARG A O 1
ATOM 968 N N . TYR A 1 131 ? 11.184 -2.530 1.021 1.00 94.94 131 TYR A N 1
ATOM 969 C CA . TYR A 1 131 ? 10.640 -3.880 1.133 1.00 94.94 131 TYR A CA 1
ATOM 970 C C . TYR A 1 131 ? 10.152 -4.364 -0.230 1.00 94.94 131 TYR A C 1
ATOM 972 O O . TYR A 1 131 ? 9.187 -3.843 -0.783 1.00 94.94 131 TYR A O 1
ATOM 980 N N . LE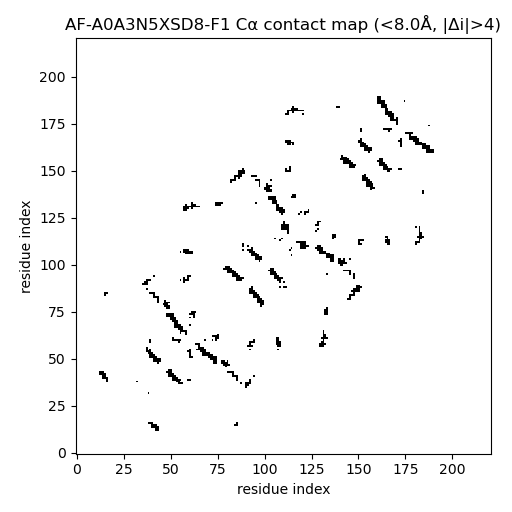U A 1 132 ? 10.820 -5.383 -0.776 1.00 96.56 132 LEU A N 1
ATOM 981 C CA . LEU A 1 132 ? 10.530 -5.919 -2.116 1.00 96.56 132 LEU A CA 1
ATOM 982 C C . LEU A 1 132 ? 9.339 -6.886 -2.146 1.00 96.56 132 LEU A C 1
ATOM 984 O O . LEU A 1 132 ? 8.934 -7.337 -3.218 1.00 96.56 132 LEU A O 1
ATOM 988 N N . LEU A 1 133 ? 8.828 -7.247 -0.972 1.00 97.38 133 LEU A N 1
ATOM 989 C CA . LEU A 1 133 ? 7.701 -8.142 -0.749 1.00 97.38 133 LEU A CA 1
ATOM 990 C C . LEU A 1 133 ? 6.750 -7.475 0.242 1.00 97.38 133 LEU A C 1
ATOM 992 O O . LEU A 1 133 ? 7.191 -6.689 1.082 1.00 97.38 133 LEU A O 1
ATOM 996 N N . ALA A 1 134 ? 5.466 -7.822 0.155 1.00 97.81 134 ALA A N 1
ATOM 997 C CA . ALA A 1 134 ? 4.471 -7.400 1.131 1.00 97.81 134 ALA A CA 1
ATOM 998 C C . ALA A 1 134 ? 4.863 -7.882 2.534 1.00 97.81 134 ALA A C 1
ATOM 1000 O O . ALA A 1 134 ? 5.140 -9.065 2.738 1.00 97.81 134 ALA A O 1
ATOM 1001 N N . VAL A 1 135 ? 4.858 -6.966 3.503 1.00 96.00 135 VAL A N 1
ATOM 1002 C CA . VAL A 1 135 ? 5.075 -7.275 4.920 1.00 96.00 135 VAL A CA 1
ATOM 1003 C C . VAL A 1 135 ? 3.912 -6.758 5.767 1.00 96.00 135 VAL A C 1
ATOM 1005 O O . VAL A 1 135 ? 3.350 -5.703 5.457 1.00 96.00 135 VAL A O 1
ATOM 1008 N N . PRO A 1 136 ? 3.531 -7.476 6.836 1.00 95.69 136 PRO A N 1
ATOM 1009 C CA . PRO A 1 136 ? 2.438 -7.055 7.697 1.00 95.69 136 PRO A CA 1
ATOM 1010 C C . PRO A 1 136 ? 2.867 -5.894 8.599 1.00 95.69 136 PRO A C 1
ATOM 1012 O O . PRO A 1 136 ? 3.932 -5.929 9.224 1.00 95.69 136 PRO A O 1
A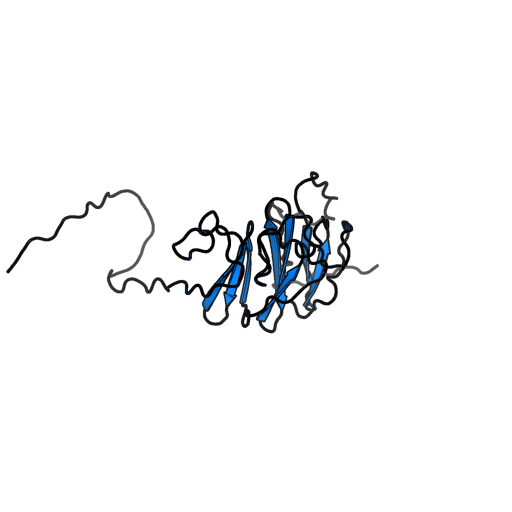TOM 1015 N N . VAL A 1 137 ? 1.993 -4.899 8.738 1.00 94.62 137 VAL A N 1
ATOM 1016 C CA . VAL A 1 137 ? 2.135 -3.830 9.729 1.00 94.62 137 VAL A CA 1
ATOM 1017 C C . VAL A 1 137 ? 1.720 -4.373 11.093 1.00 94.62 137 VAL A C 1
ATOM 1019 O O . VAL A 1 137 ? 0.577 -4.777 11.310 1.00 94.62 137 VAL A O 1
ATOM 1022 N N . LYS A 1 138 ? 2.659 -4.390 12.040 1.00 90.62 138 LYS A N 1
ATOM 1023 C CA . LYS A 1 138 ? 2.404 -4.896 13.394 1.00 90.62 138 LYS A CA 1
ATOM 1024 C C . LYS A 1 138 ? 1.486 -3.946 14.168 1.00 90.62 138 LYS A C 1
ATOM 1026 O O . LYS A 1 138 ? 1.620 -2.731 14.080 1.00 90.62 138 LYS A O 1
ATOM 1031 N N . GLY A 1 139 ? 0.595 -4.509 14.985 1.00 88.31 139 GLY A N 1
ATOM 1032 C CA . GLY A 1 139 ? -0.270 -3.733 15.885 1.00 88.31 139 GLY A CA 1
ATOM 1033 C C . GLY A 1 139 ? -1.515 -3.122 15.232 1.00 88.31 139 GLY A C 1
ATOM 1034 O O . GLY A 1 139 ? -2.219 -2.360 15.891 1.00 88.31 139 GLY A O 1
ATOM 1035 N N . ILE A 1 140 ? -1.805 -3.470 13.974 1.00 91.62 140 ILE A N 1
ATOM 1036 C CA . ILE A 1 140 ? -3.050 -3.120 13.285 1.00 91.62 140 ILE A CA 1
ATOM 1037 C C . ILE A 1 140 ? -3.909 -4.376 13.117 1.00 91.62 140 ILE A C 1
ATOM 1039 O O . ILE A 1 140 ? -3.459 -5.370 12.552 1.00 91.62 140 ILE A O 1
ATOM 1043 N N . ALA A 1 141 ? -5.148 -4.307 13.594 1.00 93.06 141 ALA A N 1
ATOM 1044 C CA . ALA A 1 141 ? -6.186 -5.312 13.400 1.00 93.06 141 ALA A CA 1
ATOM 1045 C C . ALA A 1 141 ? -7.530 -4.601 13.200 1.00 93.06 141 ALA A C 1
ATOM 1047 O O . ALA A 1 141 ? -7.689 -3.468 13.654 1.00 93.06 141 ALA A O 1
ATOM 1048 N N . GLY A 1 142 ? -8.480 -5.248 12.524 1.00 95.19 142 GLY A N 1
ATOM 1049 C CA . GLY A 1 142 ? -9.798 -4.660 12.263 1.00 95.19 142 GLY A CA 1
ATOM 1050 C C . GLY A 1 142 ? -9.780 -3.519 11.240 1.00 95.19 142 GLY A C 1
ATOM 1051 O O . GLY A 1 142 ? -10.668 -2.675 11.250 1.00 95.19 142 GLY A O 1
ATOM 1052 N N . ALA A 1 143 ? -8.782 -3.442 10.355 1.00 96.75 143 ALA A N 1
ATOM 1053 C CA . ALA A 1 143 ? -8.716 -2.390 9.343 1.00 96.75 143 ALA A CA 1
ATOM 1054 C C . ALA A 1 143 ? -9.898 -2.469 8.356 1.00 96.75 143 ALA A C 1
ATOM 1056 O O . ALA A 1 143 ? -10.118 -3.494 7.713 1.00 96.75 143 ALA A O 1
ATOM 1057 N N . LYS A 1 144 ? -10.633 -1.360 8.199 1.00 94.56 144 LYS A N 1
ATOM 1058 C CA . LYS A 1 144 ? -11.735 -1.198 7.232 1.00 94.56 144 LYS A CA 1
ATOM 1059 C C . LYS A 1 144 ? -11.352 -0.370 6.011 1.00 94.56 144 LYS A C 1
ATOM 1061 O O . LYS A 1 144 ? -11.897 -0.587 4.931 1.00 94.56 144 LYS A O 1
ATOM 1066 N N . SER A 1 145 ? -10.460 0.603 6.178 1.00 93.25 145 SER A N 1
ATOM 1067 C CA . SER A 1 145 ? -9.993 1.470 5.093 1.00 93.25 145 SER A CA 1
ATOM 1068 C C . SER A 1 145 ? -8.532 1.836 5.295 1.00 93.25 145 SER A C 1
ATOM 1070 O O . SER A 1 145 ? -8.098 2.022 6.428 1.00 93.25 145 SER A O 1
ATOM 1072 N N . LEU A 1 146 ? -7.806 1.963 4.188 1.00 94.38 146 LEU A N 1
ATOM 1073 C CA . LEU A 1 146 ? -6.397 2.337 4.121 1.00 94.38 146 LEU A CA 1
ATOM 1074 C C . LEU A 1 146 ? -6.267 3.527 3.170 1.00 94.38 146 LEU A C 1
ATOM 1076 O O . LEU A 1 146 ? -6.901 3.532 2.117 1.00 94.38 146 LEU A O 1
ATOM 1080 N N . SER A 1 147 ? -5.459 4.508 3.557 1.00 94.50 147 SER A N 1
ATOM 1081 C CA . SER A 1 147 ? -5.032 5.613 2.704 1.00 94.50 147 SER A CA 1
ATOM 1082 C C . SER A 1 147 ? -3.524 5.797 2.842 1.00 94.50 147 SER A C 1
ATOM 1084 O O . SER A 1 147 ? -3.015 5.940 3.956 1.00 94.50 147 SER A O 1
ATOM 1086 N N . LEU A 1 148 ? -2.823 5.823 1.714 1.00 91.19 148 LEU A N 1
ATOM 1087 C CA . LEU A 1 148 ? -1.403 6.132 1.603 1.00 91.19 148 LEU A CA 1
ATOM 1088 C C . LEU A 1 148 ? -1.260 7.534 1.015 1.00 91.19 148 LEU A C 1
ATOM 1090 O O . LEU A 1 148 ? -1.424 7.749 -0.184 1.00 91.19 148 LEU A O 1
ATOM 1094 N N . GLY A 1 149 ? -1.000 8.506 1.883 1.00 85.50 149 GLY A N 1
ATOM 1095 C CA . GLY A 1 149 ? -0.757 9.883 1.473 1.00 85.50 149 GLY A CA 1
ATOM 1096 C C . GLY A 1 149 ? 0.716 10.151 1.181 1.00 85.50 149 GLY A C 1
ATOM 1097 O O . GLY A 1 149 ? 1.547 9.243 1.182 1.00 85.50 149 GLY A O 1
ATOM 1098 N N . GLU A 1 150 ? 1.051 11.425 0.967 1.00 85.00 150 GLU A N 1
ATOM 1099 C CA . GLU A 1 150 ? 2.438 11.849 0.771 1.00 85.00 150 GLU A CA 1
ATOM 1100 C C . GLU A 1 150 ? 3.225 11.668 2.081 1.00 85.00 150 GLU A C 1
ATOM 1102 O O . GLU A 1 150 ? 3.093 12.455 3.024 1.00 85.00 150 GLU A O 1
ATOM 1107 N N . GLY A 1 151 ? 3.969 10.565 2.180 1.00 83.44 151 GLY A N 1
ATOM 1108 C CA . GLY A 1 151 ? 4.790 10.227 3.343 1.00 83.44 151 GLY A CA 1
ATOM 1109 C C . GLY A 1 151 ? 4.051 9.727 4.589 1.00 83.44 151 GLY A C 1
ATOM 1110 O O . GLY A 1 151 ? 4.712 9.521 5.601 1.00 83.44 151 GLY A O 1
ATOM 1111 N N . HIS A 1 152 ? 2.729 9.524 4.566 1.00 87.31 152 HIS A N 1
ATOM 1112 C CA . HIS A 1 152 ? 1.966 9.073 5.742 1.00 87.31 152 HIS A CA 1
ATOM 1113 C C . HIS A 1 152 ? 0.934 7.991 5.414 1.00 87.31 152 HIS A C 1
ATOM 1115 O O . HIS A 1 152 ? 0.458 7.872 4.285 1.00 87.31 152 HIS A O 1
ATOM 1121 N N . VAL A 1 153 ? 0.576 7.212 6.428 1.00 91.31 153 VAL A N 1
ATOM 1122 C CA . VAL A 1 153 ? -0.426 6.149 6.350 1.00 91.31 153 VAL A CA 1
ATOM 1123 C C . VAL A 1 153 ? -1.574 6.483 7.287 1.00 91.31 153 VAL A C 1
ATOM 1125 O O . VAL A 1 153 ? -1.341 6.913 8.414 1.00 91.31 153 VAL A O 1
ATOM 1128 N N . ALA A 1 154 ? -2.804 6.265 6.829 1.00 92.62 154 ALA A N 1
ATOM 1129 C CA . ALA A 1 154 ? -4.007 6.373 7.639 1.00 92.62 154 ALA A CA 1
ATOM 1130 C C . ALA A 1 154 ? -4.857 5.107 7.504 1.00 92.62 154 ALA A C 1
ATOM 1132 O O . ALA A 1 154 ? -5.126 4.642 6.395 1.00 92.62 154 ALA A O 1
ATOM 1133 N N . VAL A 1 155 ? -5.300 4.562 8.636 1.00 94.12 155 VAL A N 1
ATOM 1134 C CA . VAL A 1 155 ? -6.116 3.348 8.699 1.00 94.12 155 VAL A CA 1
ATOM 1135 C C . VAL A 1 155 ? -7.320 3.570 9.598 1.00 94.12 155 VAL A C 1
ATOM 1137 O O . VAL A 1 155 ? -7.167 3.807 10.795 1.00 94.12 155 VAL A O 1
ATOM 1140 N N . LEU A 1 156 ? -8.518 3.456 9.028 1.00 93.88 156 LEU A N 1
ATOM 1141 C CA . LEU A 1 156 ? -9.766 3.444 9.790 1.00 93.88 156 LEU A CA 1
ATOM 1142 C C . LEU A 1 156 ? -10.047 2.015 10.255 1.00 93.88 156 LEU A C 1
ATOM 1144 O O . LEU A 1 156 ? -10.150 1.112 9.419 1.00 93.88 156 LEU A O 1
ATOM 1148 N N . LEU A 1 157 ? -10.175 1.822 11.564 1.00 93.19 157 LEU A N 1
ATOM 1149 C CA . LEU A 1 157 ? -10.475 0.531 12.174 1.00 93.19 157 LEU A CA 1
ATOM 1150 C C . LEU A 1 157 ? -11.985 0.292 12.296 1.00 93.19 157 LEU A C 1
ATOM 1152 O O . LEU A 1 157 ? -12.820 1.177 12.081 1.00 93.19 157 LEU A O 1
ATOM 1156 N N . ASP A 1 158 ? -12.352 -0.943 12.610 1.00 92.56 158 ASP A N 1
ATOM 1157 C CA . ASP A 1 158 ? -13.729 -1.389 12.728 1.00 92.56 158 ASP A CA 1
ATOM 1158 C C . ASP A 1 158 ? -14.462 -0.822 13.941 1.00 92.56 158 ASP A C 1
ATOM 1160 O O . ASP A 1 158 ? -15.672 -0.596 13.829 1.00 92.56 158 ASP A O 1
ATOM 1164 N N . ASP A 1 159 ? -13.715 -0.526 15.004 1.00 89.50 159 ASP A N 1
ATOM 1165 C CA . ASP A 1 159 ? -14.114 0.194 16.216 1.00 89.50 159 ASP A CA 1
ATOM 1166 C C . ASP A 1 159 ? -14.306 1.711 16.010 1.00 89.50 159 ASP A C 1
ATOM 1168 O O . ASP A 1 159 ? -14.681 2.419 16.943 1.00 89.50 159 ASP A O 1
ATOM 1172 N N . GLY A 1 160 ? -14.075 2.214 14.791 1.00 87.12 160 GLY A N 1
ATOM 1173 C CA . GLY A 1 160 ? -14.218 3.626 14.433 1.00 87.12 160 GLY A CA 1
ATOM 1174 C C . GLY A 1 160 ? -13.000 4.492 14.763 1.00 87.12 160 GLY A C 1
ATOM 1175 O O . GLY A 1 160 ? -13.010 5.686 14.463 1.00 87.12 160 GLY A O 1
ATOM 1176 N N . THR A 1 161 ? -11.939 3.924 15.340 1.00 88.56 161 THR A N 1
ATOM 1177 C CA . THR A 1 161 ? -10.703 4.660 15.624 1.00 88.56 161 THR A CA 1
ATOM 1178 C C . THR A 1 161 ? -9.833 4.809 14.376 1.00 88.56 161 THR A C 1
ATOM 1180 O O . THR A 1 161 ? -9.853 3.976 13.467 1.00 88.56 161 THR A O 1
ATOM 1183 N N . LEU A 1 162 ? -9.049 5.890 14.326 1.00 89.62 162 LEU A N 1
ATOM 1184 C CA . LEU A 1 162 ? -8.111 6.163 13.242 1.00 89.62 162 LEU A CA 1
ATOM 1185 C C . LEU A 1 162 ? -6.683 5.889 13.733 1.00 89.62 162 LEU A C 1
ATOM 1187 O O . LEU A 1 162 ? -6.280 6.303 14.817 1.00 89.62 162 LEU A O 1
ATOM 1191 N N . ARG A 1 163 ? -5.899 5.168 12.938 1.00 89.75 163 ARG A N 1
ATOM 1192 C CA . ARG A 1 163 ? -4.466 4.965 13.171 1.00 89.75 163 ARG A CA 1
ATOM 1193 C C . ARG A 1 163 ? -3.700 5.703 12.084 1.00 89.75 163 ARG A C 1
ATOM 1195 O O . ARG A 1 163 ? -3.923 5.428 10.909 1.00 89.75 163 ARG A O 1
ATOM 1202 N N . MET A 1 164 ? -2.817 6.623 12.459 1.00 91.00 164 MET A N 1
ATOM 1203 C CA . MET A 1 164 ? -1.975 7.376 11.527 1.00 91.00 164 MET A CA 1
ATOM 1204 C C . MET A 1 164 ? -0.503 7.319 11.932 1.00 91.00 164 MET A C 1
ATOM 1206 O O . MET A 1 164 ? -0.171 7.334 13.117 1.00 91.00 164 MET A O 1
ATOM 1210 N N . TRP A 1 165 ? 0.387 7.219 10.950 1.00 90.44 165 TRP A N 1
ATOM 1211 C CA . TRP A 1 165 ? 1.838 7.211 11.164 1.00 90.44 165 TRP A CA 1
ATOM 1212 C C . TRP A 1 165 ? 2.591 7.649 9.896 1.00 90.44 165 TRP A C 1
ATOM 1214 O O . TRP A 1 165 ? 1.982 7.823 8.839 1.00 90.44 165 TRP A O 1
ATOM 1224 N N . GLY A 1 166 ? 3.908 7.835 9.998 1.00 88.12 166 GLY A N 1
ATOM 1225 C CA . GLY A 1 166 ? 4.784 8.324 8.929 1.00 88.12 166 GLY A CA 1
ATOM 1226 C C . GLY A 1 166 ? 5.271 9.757 9.163 1.00 88.12 166 GLY A C 1
ATOM 1227 O O . GLY A 1 166 ? 5.479 10.171 10.303 1.00 88.12 166 GLY A O 1
ATOM 1228 N N . HIS A 1 167 ? 5.480 10.510 8.087 1.00 85.50 167 HIS A N 1
ATOM 1229 C CA . HIS A 1 167 ? 5.902 11.910 8.117 1.00 85.50 167 HIS A CA 1
ATOM 1230 C C . HIS A 1 167 ? 4.872 12.792 8.829 1.00 85.50 167 HIS A C 1
ATOM 1232 O O . HIS A 1 167 ? 3.681 12.701 8.544 1.00 85.50 167 HIS A O 1
ATOM 1238 N N . ASP A 1 168 ? 5.343 13.680 9.704 1.00 84.50 168 ASP A N 1
ATOM 1239 C CA . ASP A 1 168 ? 4.514 14.620 10.470 1.00 84.50 168 ASP A CA 1
ATOM 1240 C C . ASP A 1 168 ? 5.104 16.042 10.531 1.00 84.50 168 ASP A C 1
ATOM 1242 O O . ASP A 1 168 ? 4.637 16.909 11.270 1.00 84.50 168 ASP A O 1
ATOM 1246 N N . GLY A 1 169 ? 6.091 16.339 9.678 1.00 81.06 169 GLY A N 1
ATOM 1247 C CA . GLY A 1 169 ? 6.678 17.679 9.568 1.00 81.06 169 GLY A CA 1
ATOM 1248 C C . GLY A 1 169 ? 5.670 18.798 9.254 1.00 81.06 169 GLY A C 1
ATOM 1249 O O . GLY A 1 169 ? 5.980 19.965 9.481 1.00 81.06 169 GLY A O 1
ATOM 1250 N N . TRP A 1 170 ? 4.461 18.459 8.784 1.00 80.69 170 TRP A N 1
ATOM 1251 C CA . TRP A 1 170 ? 3.361 19.398 8.527 1.00 80.69 170 TRP A CA 1
ATOM 1252 C C . TRP A 1 170 ? 2.162 19.225 9.472 1.00 80.69 170 TRP A C 1
ATOM 1254 O O . TRP A 1 170 ? 1.116 19.831 9.245 1.00 80.69 170 TRP A O 1
ATOM 1264 N N . GLY A 1 171 ? 2.275 18.389 10.509 1.00 82.00 171 GLY A N 1
ATOM 1265 C CA . GLY A 1 171 ? 1.162 18.062 11.406 1.00 82.00 171 GLY A CA 1
ATOM 1266 C C . GLY A 1 171 ? 0.087 17.179 10.759 1.00 82.00 171 GLY A C 1
ATOM 1267 O O . GLY A 1 171 ? -1.042 17.126 11.248 1.00 82.00 171 GLY A O 1
ATOM 1268 N N . GLN A 1 172 ? 0.404 16.511 9.644 1.00 81.38 172 GLN A N 1
ATOM 1269 C CA . GLN A 1 172 ? -0.541 15.691 8.874 1.00 81.38 172 GLN A CA 1
ATOM 1270 C C . GLN A 1 172 ? -1.090 14.483 9.649 1.00 81.38 172 GLN A C 1
ATOM 1272 O O . GLN A 1 172 ? -2.088 13.902 9.233 1.00 81.38 172 GLN A O 1
ATOM 1277 N N . ILE A 1 173 ? -0.475 14.118 10.777 1.00 83.56 173 ILE A N 1
ATOM 1278 C CA . ILE A 1 173 ? -0.948 13.041 11.652 1.00 83.56 173 ILE A CA 1
ATOM 1279 C C . ILE A 1 173 ? -2.004 13.542 12.652 1.00 83.56 173 ILE A C 1
ATOM 1281 O O . ILE A 1 173 ? -2.780 12.751 13.188 1.00 83.56 173 ILE A O 1
ATOM 1285 N N . GLY A 1 174 ? -2.081 14.855 12.888 1.00 79.56 174 GLY A N 1
ATOM 1286 C CA . GLY A 1 174 ? -3.174 15.463 13.650 1.00 79.56 174 GLY A CA 1
ATOM 1287 C C . GLY A 1 174 ? -3.120 15.241 15.165 1.00 79.56 174 GLY A C 1
ATOM 1288 O O . GLY A 1 174 ? -4.146 15.349 15.830 1.00 79.56 174 GLY A O 1
ATOM 1289 N N . VAL A 1 175 ? -1.944 14.968 15.742 1.00 74.38 175 VAL A N 1
ATOM 1290 C CA . VAL A 1 175 ? -1.763 14.740 17.197 1.00 74.38 175 VAL A CA 1
ATOM 1291 C C . VAL A 1 175 ? -1.619 16.025 18.029 1.00 74.38 175 VAL A C 1
ATOM 1293 O O . VAL A 1 175 ? -1.257 15.975 19.201 1.00 74.38 175 VAL A O 1
ATOM 1296 N N . GLY A 1 176 ? -1.906 17.194 17.448 1.00 67.62 176 GLY A N 1
ATOM 1297 C CA . GLY A 1 176 ? -1.812 18.493 18.133 1.00 67.62 176 GLY A CA 1
ATOM 1298 C C . GLY A 1 176 ? -0.381 19.010 18.329 1.00 67.62 176 GLY A C 1
ATOM 1299 O O . GLY A 1 176 ? -0.184 20.086 18.890 1.00 67.62 176 GLY A O 1
ATOM 1300 N N . THR A 1 177 ? 0.611 18.274 17.834 1.00 66.31 177 THR A N 1
ATOM 1301 C CA . THR A 1 177 ? 2.015 18.673 17.721 1.00 66.31 177 THR A CA 1
ATOM 1302 C C . THR A 1 177 ? 2.489 18.397 16.294 1.00 66.31 177 THR A C 1
ATOM 1304 O O . THR A 1 177 ? 1.917 17.553 15.611 1.00 66.31 177 THR A O 1
ATOM 1307 N N . SER A 1 178 ? 3.512 19.119 15.835 1.00 58.28 178 SER A N 1
ATOM 1308 C CA . SER A 1 178 ? 4.305 18.726 14.666 1.00 58.28 178 SER A CA 1
ATOM 1309 C C . SER A 1 178 ? 5.633 18.165 15.174 1.00 58.28 178 SER A C 1
ATOM 1311 O O . SER A 1 178 ? 6.461 18.916 15.697 1.00 58.28 178 SER A O 1
ATOM 1313 N N . GLY A 1 179 ? 5.820 16.851 15.081 1.00 61.38 179 GLY A N 1
ATOM 1314 C CA . GLY A 1 179 ? 7.128 16.197 15.192 1.00 61.38 179 GLY A CA 1
ATOM 1315 C C . GLY A 1 179 ? 7.541 15.722 13.804 1.00 61.38 179 GLY A C 1
ATOM 1316 O O . GLY A 1 179 ? 6.681 15.511 12.970 1.00 61.38 179 GLY A O 1
ATOM 1317 N N . PHE A 1 180 ? 8.826 15.573 13.484 1.00 64.81 180 PHE A N 1
ATOM 1318 C CA . PHE A 1 180 ? 9.191 15.229 12.100 1.00 64.81 180 PHE A CA 1
ATOM 1319 C C . PHE A 1 180 ? 8.547 13.905 11.617 1.00 64.81 180 PHE A C 1
ATOM 1321 O O . PHE A 1 180 ? 8.115 13.845 10.465 1.00 64.81 180 PHE A O 1
ATOM 1328 N N . TYR A 1 181 ? 8.420 12.885 12.486 1.00 65.25 181 TYR A N 1
ATOM 1329 C CA . TYR A 1 181 ? 7.868 11.563 12.145 1.00 65.25 181 TYR A CA 1
ATOM 1330 C C . TYR A 1 181 ? 7.167 10.870 13.330 1.00 65.25 181 TYR A C 1
ATOM 1332 O O . TYR A 1 181 ? 7.537 11.071 14.487 1.00 65.25 181 TYR A O 1
ATOM 1340 N N . GLN A 1 182 ? 6.196 10.002 13.027 1.00 71.81 182 GLN A N 1
ATOM 1341 C CA . GLN A 1 182 ? 5.644 8.981 13.926 1.00 71.81 182 GLN A CA 1
ATOM 1342 C C . GLN A 1 182 ? 5.948 7.597 13.350 1.00 71.81 182 GLN A C 1
ATOM 1344 O O . GLN A 1 182 ? 5.358 7.179 12.359 1.00 71.81 182 GLN A O 1
ATOM 1349 N N . GLU A 1 183 ? 6.869 6.869 13.972 1.00 70.94 183 GLU A N 1
ATOM 1350 C CA . GLU A 1 183 ? 7.429 5.622 13.425 1.00 70.94 183 GLU A CA 1
ATOM 1351 C C . GLU A 1 183 ? 6.591 4.371 13.740 1.00 70.94 183 GLU A C 1
ATOM 1353 O O . GLU A 1 183 ? 6.949 3.257 13.354 1.00 70.94 183 GLU A O 1
ATOM 1358 N N . LYS A 1 184 ? 5.491 4.532 14.485 1.00 71.50 184 LYS A N 1
ATOM 1359 C CA . LYS A 1 184 ? 4.563 3.466 14.886 1.00 71.50 184 LYS A CA 1
ATOM 1360 C C . LYS A 1 184 ? 3.123 3.953 14.738 1.00 71.50 184 LYS A C 1
ATOM 1362 O O . LYS A 1 184 ? 2.889 5.147 14.932 1.00 71.50 184 LYS A O 1
ATOM 1367 N N . PRO A 1 185 ? 2.152 3.059 14.468 1.00 72.00 185 PRO A N 1
ATOM 1368 C CA . PRO A 1 185 ? 0.746 3.434 14.453 1.00 72.00 185 PRO A CA 1
ATOM 1369 C C . PRO A 1 185 ? 0.331 4.128 15.751 1.00 72.00 185 PRO A C 1
ATOM 1371 O O . PRO A 1 185 ? 0.434 3.548 16.835 1.00 72.00 185 PRO A O 1
ATOM 1374 N N . ASN A 1 186 ? -0.137 5.372 15.645 1.00 75.31 186 ASN A N 1
ATOM 1375 C CA . ASN A 1 186 ? -0.650 6.106 16.794 1.00 75.31 186 ASN A CA 1
ATOM 1376 C C . ASN A 1 186 ? -2.094 5.694 17.109 1.00 75.31 186 ASN A C 1
ATOM 1378 O O . ASN A 1 186 ? -2.823 5.255 16.230 1.00 75.31 186 ASN A O 1
ATOM 1382 N N . GLY A 1 187 ? -2.535 5.852 18.355 1.00 58.53 187 GLY A N 1
ATOM 1383 C CA . GLY A 1 187 ? -3.952 5.746 18.706 1.00 58.53 187 GLY A CA 1
ATOM 1384 C C . GLY A 1 187 ? -4.638 7.100 18.568 1.00 58.53 187 GLY A C 1
ATOM 1385 O O . GLY A 1 187 ? -4.869 7.749 19.586 1.00 58.53 187 GLY A O 1
ATOM 1386 N N . LEU A 1 188 ? -4.936 7.557 17.347 1.00 50.16 188 LEU A N 1
ATOM 1387 C CA . LEU A 1 188 ? -5.748 8.759 17.179 1.00 50.16 188 LEU A CA 1
ATOM 1388 C C . LEU A 1 188 ? -7.229 8.399 17.375 1.00 50.16 188 LEU A C 1
ATOM 1390 O O . LEU A 1 188 ? -7.889 7.805 16.521 1.00 50.16 188 LEU A O 1
ATOM 1394 N N . ILE A 1 189 ? -7.790 8.798 18.512 1.00 48.53 189 ILE A N 1
ATOM 1395 C CA . ILE A 1 189 ? -9.242 8.913 18.617 1.00 48.53 189 ILE A CA 1
ATOM 1396 C C . ILE A 1 189 ? -9.575 10.218 17.902 1.00 48.53 189 ILE A C 1
ATOM 1398 O O . ILE A 1 189 ? -9.312 11.293 18.443 1.00 48.53 189 ILE A O 1
ATOM 1402 N N . ILE A 1 190 ? -10.128 10.145 16.686 1.00 43.88 190 ILE A N 1
ATOM 1403 C CA . ILE A 1 190 ? -10.891 11.286 16.178 1.00 43.88 190 ILE A CA 1
ATOM 1404 C C . ILE A 1 190 ? -11.986 11.444 17.224 1.00 43.88 190 ILE A C 1
ATOM 1406 O O . ILE A 1 190 ? -12.844 10.568 17.334 1.00 43.88 190 ILE A O 1
ATOM 1410 N N . GLN A 1 191 ? -11.898 12.471 18.076 1.00 33.75 191 GLN A N 1
ATOM 1411 C CA . GLN A 1 191 ? -13.029 12.803 18.925 1.00 33.75 191 GLN A CA 1
ATOM 1412 C C . GLN A 1 191 ? -14.198 12.893 17.960 1.00 33.75 191 GLN A C 1
ATOM 1414 O O . GLN A 1 191 ? -14.131 13.670 17.002 1.00 33.75 191 GLN A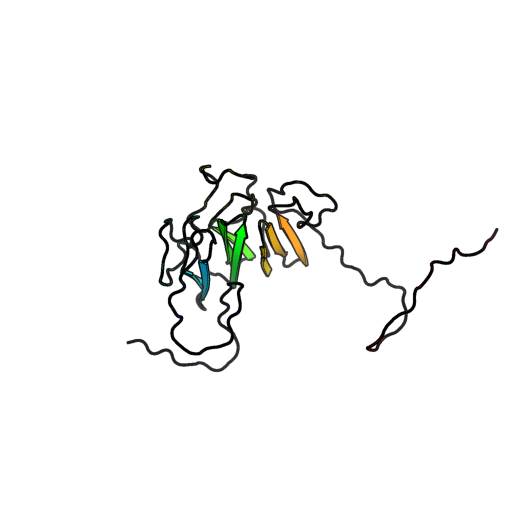 O 1
ATOM 1419 N N . GLU A 1 192 ? -15.229 12.068 18.156 1.00 35.91 192 GLU A N 1
ATOM 1420 C CA . GLU A 1 192 ? -16.504 12.403 17.559 1.00 35.91 192 GLU A CA 1
ATOM 1421 C C . GLU A 1 192 ? -16.677 13.884 17.887 1.00 35.91 192 GLU A C 1
ATOM 1423 O O . GLU A 1 192 ? -16.640 14.274 19.062 1.00 35.91 192 GLU A O 1
ATOM 1428 N N . TYR A 1 193 ? -16.822 14.730 16.867 1.00 32.91 193 TYR A N 1
ATOM 1429 C CA . TYR A 1 193 ? -17.598 15.935 17.068 1.00 32.91 193 TYR A CA 1
ATOM 1430 C C . TYR A 1 193 ? -18.990 15.408 17.405 1.00 32.91 193 TYR A C 1
ATOM 1432 O O . TYR A 1 193 ? -19.864 15.321 16.547 1.00 32.91 193 TYR A O 1
ATOM 1440 N N . SER A 1 194 ? -19.157 14.970 18.657 1.00 35.56 194 SER A N 1
ATOM 1441 C CA . SER A 1 194 ? -20.428 14.852 19.319 1.00 35.56 194 SER A CA 1
ATOM 1442 C C . SER A 1 194 ? -21.057 16.192 19.022 1.00 35.56 194 SER A C 1
ATOM 1444 O O . SER A 1 194 ? -20.542 17.248 19.400 1.00 35.56 194 SER A O 1
ATOM 1446 N N . SER A 1 195 ? -22.064 16.138 18.156 1.00 36.19 195 SER A N 1
ATOM 1447 C CA . SER A 1 195 ? -22.901 17.263 17.802 1.00 36.19 195 SER A CA 1
ATOM 1448 C C . SER A 1 195 ? -23.065 18.099 19.057 1.00 36.19 195 SER A C 1
ATOM 1450 O O . SER A 1 195 ? -23.559 17.580 20.062 1.00 36.19 195 SER A O 1
ATOM 1452 N N . CYS A 1 196 ? -22.567 19.338 19.031 1.00 31.55 196 CYS A N 1
ATOM 1453 C CA . CYS A 1 196 ? -22.777 20.275 20.117 1.00 31.55 196 CYS A CA 1
ATOM 1454 C C . CYS A 1 196 ? -24.267 20.204 20.460 1.00 31.55 196 CYS A C 1
ATOM 1456 O O . CYS A 1 196 ? -25.113 20.576 19.645 1.00 31.55 196 CYS A O 1
ATOM 1458 N N . ASN A 1 197 ? -24.597 19.647 21.628 1.00 39.78 197 ASN A N 1
ATOM 1459 C CA . ASN A 1 197 ? -25.964 19.300 22.025 1.00 39.78 197 ASN A CA 1
ATOM 1460 C C . ASN A 1 197 ? -26.763 20.548 22.448 1.00 39.78 197 ASN A C 1
ATOM 1462 O O . ASN A 1 197 ? -27.581 20.508 23.362 1.00 39.78 197 ASN A O 1
ATOM 1466 N N . ARG A 1 198 ? -26.488 21.681 21.794 1.00 39.12 198 ARG A N 1
ATOM 1467 C CA . ARG A 1 198 ? -27.189 22.960 21.875 1.00 39.12 198 ARG A CA 1
ATOM 1468 C C . ARG A 1 198 ? -26.865 23.788 20.631 1.00 39.12 198 ARG A C 1
ATOM 1470 O O . ARG A 1 198 ? -26.045 24.689 20.684 1.00 39.12 198 ARG A O 1
ATOM 1477 N N . CYS A 1 199 ? -27.556 23.500 19.536 1.00 27.66 199 CYS A N 1
ATOM 1478 C CA . CYS A 1 199 ? -28.239 24.531 18.757 1.00 27.66 199 CYS A CA 1
ATOM 1479 C C . CYS A 1 199 ? -29.474 23.885 18.123 1.00 27.66 199 CYS A C 1
ATOM 1481 O O . CYS A 1 199 ? -29.392 22.882 17.420 1.00 27.66 199 CYS A O 1
ATOM 1483 N N . ILE A 1 200 ? -30.631 24.424 18.493 1.00 36.81 200 ILE A N 1
ATOM 1484 C CA . ILE A 1 200 ? -31.964 23.968 18.115 1.00 36.81 200 ILE A CA 1
ATOM 1485 C C . ILE A 1 200 ? -32.211 24.253 16.622 1.00 36.81 200 ILE A C 1
ATOM 1487 O O . ILE A 1 200 ? -31.850 25.314 16.126 1.00 36.81 200 ILE A O 1
ATOM 1491 N N . SER A 1 201 ? -32.875 23.286 15.976 1.00 32.69 201 SER A N 1
ATOM 1492 C CA . SER A 1 201 ? -33.623 23.323 14.703 1.00 32.69 201 SER A CA 1
ATOM 1493 C C . SER A 1 201 ? -32.890 23.666 13.392 1.00 32.69 201 SER A C 1
ATOM 1495 O O . SER A 1 201 ? -32.646 24.823 13.077 1.00 32.69 201 SER A O 1
ATOM 1497 N N . SER A 1 202 ? -32.632 22.596 12.629 1.00 29.14 202 SER A N 1
ATOM 1498 C CA . SER A 1 202 ? -32.985 22.284 11.222 1.00 29.14 202 SER A CA 1
ATOM 1499 C C . SER A 1 202 ? -33.488 23.389 10.260 1.00 29.14 202 SER A C 1
ATOM 1501 O O . SER A 1 202 ? -34.074 24.377 10.678 1.00 29.14 202 SER A O 1
ATOM 1503 N N . PRO A 1 203 ? -33.610 23.062 8.959 1.00 46.56 203 PRO A N 1
ATOM 1504 C CA . PRO A 1 203 ? -32.575 22.937 7.930 1.00 46.56 203 PRO A CA 1
ATOM 1505 C C . PRO A 1 203 ? -32.797 24.003 6.829 1.00 46.56 203 PRO A C 1
ATOM 1507 O O . PRO A 1 203 ? -33.931 24.402 6.621 1.00 46.56 203 PRO A O 1
ATOM 1510 N N . LEU A 1 204 ? -31.784 24.433 6.070 1.00 26.56 204 LEU A N 1
ATOM 1511 C CA . LEU A 1 204 ? -31.888 24.720 4.622 1.00 26.56 204 LEU A CA 1
ATOM 1512 C C . LEU A 1 204 ? -30.611 25.383 4.088 1.00 26.56 204 LEU A C 1
ATOM 1514 O O . LEU A 1 204 ? -29.849 26.029 4.796 1.00 26.56 204 LEU A O 1
ATOM 1518 N N . TRP A 1 205 ? -30.426 25.190 2.789 1.00 27.72 205 TRP A N 1
ATOM 1519 C CA . TRP A 1 205 ? -29.411 25.767 1.924 1.00 27.72 205 TRP A CA 1
ATOM 1520 C C . TRP A 1 205 ? -29.291 27.307 1.955 1.00 27.72 205 TRP A C 1
ATOM 1522 O O . TRP A 1 205 ? -30.280 28.016 2.099 1.00 27.72 205 TRP A O 1
ATOM 1532 N N . LEU A 1 206 ? -28.089 27.752 1.558 1.00 27.77 206 LEU A N 1
ATOM 1533 C CA . LEU A 1 206 ? -27.732 29.012 0.881 1.00 27.77 206 LEU A CA 1
ATOM 1534 C C . LEU A 1 206 ? -27.555 30.319 1.690 1.00 27.77 206 LEU A C 1
ATOM 1536 O O . LEU A 1 206 ? -28.455 30.850 2.321 1.00 27.77 206 LEU A O 1
ATOM 1540 N N . HIS A 1 207 ? -26.382 30.901 1.405 1.00 25.69 207 HIS A N 1
ATOM 1541 C CA . HIS A 1 207 ? -25.999 32.316 1.356 1.00 25.69 207 HIS A CA 1
ATOM 1542 C C . HIS A 1 207 ? -25.455 33.052 2.595 1.00 25.69 207 HIS A C 1
ATOM 1544 O O . HIS A 1 207 ? -26.166 33.438 3.506 1.00 25.69 207 HIS A O 1
ATOM 1550 N N . ARG A 1 208 ? -24.161 33.387 2.436 1.00 34.28 208 ARG A N 1
ATOM 1551 C CA . ARG A 1 208 ? -23.516 34.710 2.555 1.00 34.28 208 ARG A CA 1
ATOM 1552 C C . ARG A 1 208 ? -23.758 35.538 3.821 1.00 34.28 208 ARG A C 1
ATOM 1554 O O . ARG A 1 208 ? -24.834 36.069 4.035 1.00 34.28 208 ARG A O 1
ATOM 1561 N N . ASN A 1 209 ? -22.610 35.860 4.424 1.00 41.00 209 ASN A N 1
ATOM 1562 C CA . ASN A 1 209 ? -22.291 37.094 5.138 1.00 41.00 209 ASN A CA 1
ATOM 1563 C C . ASN A 1 209 ? -23.249 37.486 6.254 1.00 41.00 209 ASN A C 1
ATOM 1565 O O . ASN A 1 209 ? -24.166 38.250 5.998 1.00 41.00 209 ASN A O 1
ATOM 1569 N N . LEU A 1 210 ? -22.880 37.168 7.492 1.00 30.61 210 LEU A N 1
ATOM 1570 C CA . LEU A 1 210 ? -22.990 38.109 8.604 1.00 30.61 210 LEU A CA 1
ATOM 1571 C C . LEU A 1 210 ? -21.801 37.864 9.546 1.00 30.61 210 LEU A C 1
ATOM 1573 O O . LEU A 1 210 ? -21.558 36.747 9.991 1.00 30.61 210 LEU A O 1
ATOM 1577 N N . GLN A 1 211 ? -20.999 38.908 9.769 1.00 46.53 211 GLN A N 1
ATOM 1578 C CA . GLN A 1 211 ? -19.977 38.927 10.811 1.00 46.53 211 GLN A CA 1
ATOM 1579 C C . GLN A 1 211 ? -20.671 38.811 12.169 1.00 46.53 211 GLN A C 1
ATOM 1581 O O . GLN A 1 211 ? -21.362 39.747 12.570 1.00 46.53 211 GLN A O 1
ATOM 1586 N N . GLU A 1 212 ? -20.451 37.727 12.905 1.00 38.28 212 GLU A N 1
ATOM 1587 C CA . GLU A 1 212 ? -20.909 37.645 14.291 1.00 38.28 212 GLU A CA 1
ATOM 1588 C C . GLU A 1 212 ? -19.757 37.980 15.237 1.00 38.28 212 GLU A C 1
ATOM 1590 O O . GLU A 1 212 ? -18.840 37.203 15.494 1.00 38.28 212 GLU A O 1
ATOM 1595 N N . ARG A 1 213 ? -19.799 39.233 15.698 1.00 34.62 213 ARG A N 1
ATOM 1596 C CA . ARG A 1 213 ? -19.006 39.765 16.804 1.00 34.62 213 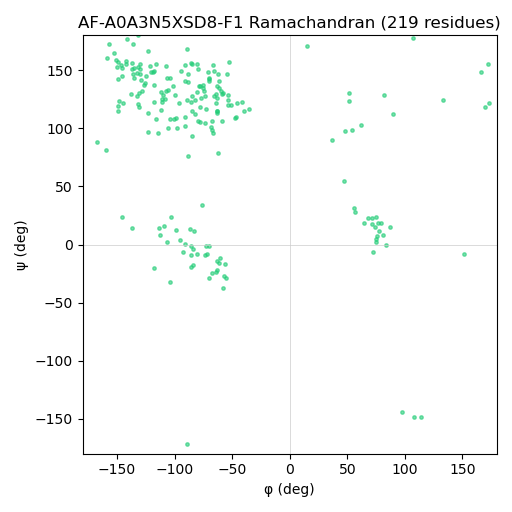ARG A CA 1
ATOM 1597 C C . ARG A 1 213 ? -19.404 39.043 18.092 1.00 34.62 213 ARG A C 1
ATOM 1599 O O . ARG A 1 213 ? -20.578 39.044 18.454 1.00 34.62 213 ARG A O 1
ATOM 1606 N N . CYS A 1 214 ? -18.427 38.530 18.833 1.00 30.98 214 CYS A N 1
ATOM 1607 C CA . CYS A 1 214 ? -18.631 38.112 20.218 1.00 30.98 214 CYS A CA 1
ATOM 1608 C C . CYS A 1 214 ? -18.983 39.336 21.085 1.00 30.98 214 CYS A C 1
ATOM 1610 O O . CYS A 1 214 ? -18.197 40.280 21.169 1.00 30.98 214 CYS A O 1
ATOM 1612 N N . ILE A 1 215 ? -20.144 39.320 21.743 1.00 39.38 215 ILE A N 1
ATOM 1613 C CA . ILE A 1 215 ? -20.508 40.277 22.801 1.00 39.38 215 ILE A CA 1
ATOM 1614 C C . ILE A 1 215 ? -20.266 39.588 24.158 1.00 39.38 215 ILE A C 1
ATOM 1616 O O . ILE A 1 215 ? -20.779 38.485 24.355 1.00 39.38 215 ILE A O 1
ATOM 1620 N N . PRO A 1 216 ? -19.528 40.189 25.114 1.00 39.91 216 PRO A N 1
ATOM 1621 C CA . PRO A 1 216 ? -19.455 39.662 26.471 1.00 39.91 216 PRO A CA 1
ATOM 1622 C C . PRO A 1 216 ? -20.754 39.951 27.245 1.00 39.91 216 PRO A C 1
ATOM 1624 O O . PRO A 1 216 ? -21.269 41.068 27.238 1.00 39.91 216 PRO A O 1
ATOM 1627 N N . SER A 1 217 ? -21.275 38.916 27.907 1.00 40.09 217 SER A N 1
ATOM 1628 C CA . SER A 1 217 ? -22.507 38.933 28.712 1.00 40.09 217 SER A CA 1
ATOM 1629 C C . SER A 1 217 ? -22.430 39.902 29.910 1.00 40.09 217 SER A C 1
ATOM 1631 O O . SER A 1 217 ? -21.391 39.943 30.578 1.00 40.09 217 SER A O 1
ATOM 1633 N N . PRO A 1 218 ? -23.507 40.642 30.255 1.00 47.03 218 PRO A N 1
ATOM 1634 C CA . PRO A 1 218 ? -23.543 41.458 31.459 1.00 47.03 218 PRO A CA 1
ATOM 1635 C C . PRO A 1 218 ? -23.958 40.651 32.704 1.00 47.03 218 PRO A C 1
ATOM 1637 O O . PRO A 1 218 ? -25.019 40.042 32.749 1.00 47.03 218 PRO A O 1
ATOM 1640 N N . HIS A 1 219 ? -23.118 40.768 33.737 1.00 41.12 219 HIS A N 1
ATOM 1641 C CA . HIS A 1 219 ? -23.429 40.958 35.163 1.00 41.12 219 HIS A CA 1
ATOM 1642 C C . HIS A 1 219 ? -24.410 40.047 35.938 1.00 41.12 219 HIS A C 1
ATOM 1644 O O . HIS A 1 219 ? -25.598 39.991 35.644 1.00 41.12 219 HIS A O 1
ATOM 1650 N N . ARG A 1 220 ? -23.911 39.583 37.103 1.00 41.69 220 ARG A N 1
ATOM 1651 C CA . ARG A 1 220 ? -24.336 39.873 38.509 1.00 41.69 220 ARG A CA 1
ATOM 1652 C C . ARG A 1 220 ? -24.468 38.602 39.364 1.00 41.69 220 ARG A C 1
ATOM 1654 O O . ARG A 1 220 ? -25.314 37.760 39.083 1.00 41.69 220 ARG A O 1
ATOM 1661 N N . ARG A 1 221 ? -23.757 38.549 40.494 1.00 44.00 221 ARG A N 1
ATOM 1662 C CA . ARG A 1 221 ? -24.190 39.153 41.769 1.00 44.00 221 ARG A CA 1
ATOM 1663 C C . ARG A 1 221 ? -22.987 39.715 42.506 1.00 44.00 221 ARG A C 1
ATOM 1665 O O . ARG A 1 221 ? -21.894 39.145 42.315 1.00 44.00 221 ARG A O 1
#

Foldseek 3Di:
DDDDDDDDDDDDWDKDDPDDDDDDDDDDDQDDDDPQAPDKIWTADPQFWIWIAAAQCQLQRQCLDRDHHSDTDTRPPGGQWDDKDKEEERSWIKIWTAHPQFWIKIFGACCQLALQPQDDVDDPPDPPGGGNHIDTRPPTGQFDDWDHYHQKIWTQHPVRWIWIWTAQCPPVRVPPDRDGTGNHTDGDDPPPVPPPPDDDDDDDDDDDDDDDDDDDDDDDD

Solvent-accessible surface area (backbone atoms only — not comparable to full-atom values): 13062 Å² total; per-residue (Å²): 136,90,80,87,77,89,78,94,72,92,83,80,86,65,67,52,66,98,74,84,84,78,91,69,96,65,86,79,75,88,82,84,75,66,96,66,60,50,53,50,41,47,37,70,44,97,86,15,36,42,30,19,29,33,44,8,83,38,6,38,38,13,62,68,48,55,68,64,30,94,53,79,38,64,31,47,96,53,62,52,38,74,46,73,39,57,24,36,40,96,54,35,21,28,27,37,36,28,29,76,85,9,37,40,31,40,21,5,39,21,37,41,6,52,58,30,75,68,52,56,72,38,55,86,83,42,85,77,17,45,29,31,38,63,40,75,36,73,95,52,64,42,46,73,45,73,46,45,44,83,23,24,36,40,33,37,29,71,90,69,40,36,30,34,25,4,40,13,74,82,33,78,62,67,77,88,56,67,47,65,61,34,27,37,70,39,88,40,69,70,71,72,80,65,68,71,94,79,74,85,80,86,87,82,85,87,84,82,88,79,89,82,76,88,76,86,82,85,85,87,133

Sequence (221 aa):
MAAWKPVTHGTELRATSWSSLRKSRGRLPPFRHDPGQSAHNLALRRDGRVMSWGANNDGELGIGTRFTGWTPAEVTGLDHVVAIDAGSAAAHGVSGAIRDEGTVWLWGSNVSAMFGNGEGPLSADDPGARYLLAVPVKGIAGAKSLSLGEGHVAVLLDDGTLRMWGHDGWGQIGVGTSGFYQEKPNGLIIQEYSSCNRCISSPLWLHRNLQERCIPSPHRR